Protein AF-A0A8D5FGN5-F1 (afdb_monomer)

Solvent-accessible surface area (backbone atoms only — not comparable to full-atom values): 18324 Å² total; per-residue (Å²): 132,84,77,80,50,96,86,59,92,66,63,43,70,69,84,86,68,56,71,67,57,53,52,52,52,54,57,47,54,56,50,76,75,44,92,69,76,90,65,83,80,61,77,89,80,83,67,81,72,80,86,85,85,83,83,82,60,66,47,76,61,85,66,29,27,26,34,52,84,82,65,49,76,78,44,62,31,75,84,50,50,84,50,63,8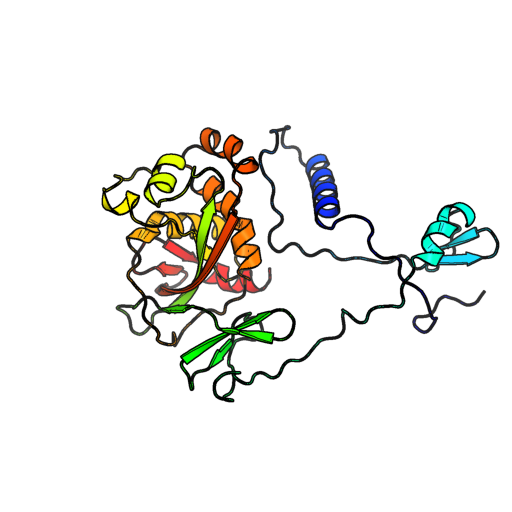3,56,37,38,70,79,74,71,78,83,58,87,81,86,73,79,60,50,32,94,86,78,67,44,66,44,44,67,58,97,70,32,59,45,31,37,23,79,93,76,75,44,41,31,30,76,56,95,91,37,78,42,83,53,54,64,31,28,34,79,64,99,51,96,79,40,39,25,46,39,24,36,40,36,32,60,42,40,78,83,61,81,53,58,21,38,35,42,50,40,61,72,20,58,52,100,64,89,79,52,77,70,32,58,75,34,71,38,49,48,35,31,63,16,40,44,45,56,69,72,59,45,42,53,50,22,25,52,48,33,73,45,47,87,58,56,69,84,50,45,87,59,85,70,90,48,58,54,63,35,54,36,59,67,71,42,49,59,62,42,48,64,58,31,53,48,68,49,23,70,54,52,82,74,40,46,80,46,55,72,71,64,48,76,74,47,76,50,70,30,45,34,31,44,36,17,45,78,48,102,59,34,30,36,38,78,70,48,105,47,74,44,53,51,64,48,51,66,58,12,72,77,107

Mean predicted aligned error: 8.39 Å

Structure (mmCIF, N/CA/C/O backbone):
data_AF-A0A8D5FGN5-F1
#
_entry.id   AF-A0A8D5FGN5-F1
#
loop_
_atom_site.group_PDB
_atom_site.id
_atom_site.type_symbol
_atom_site.label_atom_id
_atom_site.label_alt_id
_atom_site.label_comp_id
_atom_site.label_asym_id
_atom_site.label_entity_id
_atom_site.label_seq_id
_atom_site.pdbx_PDB_ins_code
_atom_site.Cartn_x
_atom_site.Cartn_y
_atom_site.Cartn_z
_atom_site.occupancy
_atom_site.B_iso_or_equiv
_atom_site.auth_seq_id
_atom_site.auth_comp_id
_atom_site.auth_asym_id
_atom_site.auth_atom_id
_atom_site.pdbx_PDB_model_num
ATOM 1 N N . MET A 1 1 ? 19.452 -10.571 -48.847 1.00 53.59 1 MET A N 1
ATOM 2 C CA . MET A 1 1 ? 19.560 -9.807 -47.581 1.00 53.59 1 MET A CA 1
ATOM 3 C C . MET A 1 1 ? 19.324 -10.794 -46.441 1.00 53.59 1 MET A C 1
ATOM 5 O O . MET A 1 1 ? 18.398 -11.583 -46.574 1.00 53.59 1 MET A O 1
ATOM 9 N N . LYS A 1 2 ? 20.175 -10.858 -45.406 1.00 53.03 2 LYS A N 1
ATOM 10 C CA . LYS A 1 2 ? 19.956 -11.797 -44.286 1.00 53.03 2 LYS A CA 1
ATOM 11 C C . LYS A 1 2 ? 18.844 -11.238 -43.379 1.00 53.03 2 LYS A C 1
ATOM 13 O O . LYS A 1 2 ? 18.947 -10.064 -43.029 1.00 53.03 2 LYS A O 1
ATOM 18 N N . PRO A 1 3 ? 17.809 -12.019 -43.023 1.00 58.06 3 PRO A N 1
ATOM 19 C CA . PRO A 1 3 ? 16.783 -11.569 -42.086 1.00 58.06 3 PRO A CA 1
ATOM 20 C C . PRO A 1 3 ? 17.405 -11.295 -40.713 1.00 58.06 3 PRO A C 1
ATOM 22 O O . PRO A 1 3 ? 18.357 -11.974 -40.316 1.00 58.06 3 PRO A O 1
ATOM 25 N N . VAL A 1 4 ? 16.874 -10.308 -39.988 1.00 62.12 4 VAL A N 1
ATOM 26 C CA . VAL A 1 4 ? 17.278 -10.065 -38.600 1.00 62.12 4 VAL A CA 1
ATOM 27 C C . VAL A 1 4 ? 16.772 -11.228 -37.752 1.00 62.12 4 VAL A C 1
ATOM 29 O O . VAL A 1 4 ? 15.571 -11.420 -37.594 1.00 62.12 4 VAL A O 1
ATOM 32 N N . VAL A 1 5 ? 17.698 -12.030 -37.231 1.00 65.44 5 VAL A N 1
ATOM 33 C CA . VAL A 1 5 ? 17.396 -13.185 -36.373 1.00 65.44 5 VAL A CA 1
ATOM 34 C C . VAL A 1 5 ? 17.754 -12.881 -34.921 1.00 65.44 5 VAL A C 1
ATOM 36 O O . VAL A 1 5 ? 18.634 -12.066 -34.655 1.00 65.44 5 VAL A O 1
ATOM 39 N N . ALA A 1 6 ? 17.115 -13.570 -33.972 1.00 61.38 6 ALA A N 1
ATOM 40 C CA . ALA A 1 6 ? 17.277 -13.336 -32.530 1.00 61.38 6 ALA A CA 1
ATOM 41 C C . ALA A 1 6 ? 18.737 -13.392 -32.022 1.00 61.38 6 ALA A C 1
ATOM 43 O O . ALA A 1 6 ? 19.051 -12.792 -30.999 1.00 61.38 6 ALA A O 1
ATOM 44 N N . GLY A 1 7 ? 19.631 -14.092 -32.732 1.00 65.81 7 GLY A N 1
ATOM 45 C CA . GLY A 1 7 ? 21.060 -14.178 -32.409 1.00 65.81 7 GLY A CA 1
ATOM 46 C C . GLY A 1 7 ? 21.929 -13.041 -32.963 1.00 65.81 7 GLY A C 1
ATOM 47 O O . GLY A 1 7 ? 23.129 -13.020 -32.696 1.00 65.81 7 GLY A O 1
ATOM 48 N N . MET A 1 8 ? 21.375 -12.111 -33.749 1.00 73.31 8 MET A N 1
ATOM 49 C CA . MET A 1 8 ? 22.142 -10.976 -34.267 1.00 73.31 8 MET A CA 1
ATOM 50 C C . MET A 1 8 ? 22.385 -9.943 -33.167 1.00 73.31 8 MET A C 1
ATOM 52 O O . MET A 1 8 ? 21.463 -9.500 -32.483 1.00 73.31 8 MET A O 1
ATOM 56 N N . ALA A 1 9 ? 23.645 -9.535 -33.018 1.00 70.31 9 ALA A N 1
ATOM 57 C CA . ALA A 1 9 ? 24.031 -8.503 -32.070 1.00 70.31 9 ALA A CA 1
ATOM 58 C C . ALA A 1 9 ? 23.420 -7.152 -32.479 1.00 70.31 9 ALA A C 1
ATOM 60 O O . ALA A 1 9 ? 23.794 -6.567 -33.494 1.00 70.31 9 ALA A O 1
ATOM 61 N N . GLY A 1 10 ? 22.478 -6.664 -31.673 1.00 78.12 10 GLY A N 1
ATOM 62 C CA . GLY A 1 10 ? 21.846 -5.355 -31.816 1.00 78.12 10 GLY A CA 1
ATOM 63 C C . GLY A 1 10 ? 22.082 -4.473 -30.592 1.00 78.12 10 GLY A C 1
ATOM 64 O O . GLY A 1 10 ? 22.476 -4.945 -29.522 1.00 78.12 10 GLY A O 1
ATOM 65 N N . LYS A 1 11 ? 21.823 -3.173 -30.747 1.00 82.19 11 LYS A N 1
ATOM 66 C CA . LYS A 1 11 ? 21.816 -2.202 -29.647 1.00 82.19 11 LYS A CA 1
ATOM 67 C C . LYS A 1 11 ? 20.395 -1.714 -29.403 1.00 82.19 11 LYS A C 1
ATOM 69 O O . LYS A 1 11 ? 19.631 -1.534 -30.346 1.00 82.19 11 LYS A O 1
ATOM 74 N N . PHE A 1 12 ? 20.068 -1.460 -28.142 1.00 82.44 12 PHE A N 1
ATOM 75 C CA . PHE A 1 12 ? 18.774 -0.934 -27.727 1.00 82.44 12 PHE A CA 1
ATOM 76 C C . PHE A 1 12 ? 18.901 0.556 -27.443 1.00 82.44 12 PHE A C 1
ATOM 78 O O . PHE A 1 12 ? 19.821 0.994 -26.750 1.00 82.44 12 PHE A O 1
ATOM 85 N N . ILE A 1 13 ? 17.970 1.343 -27.971 1.00 83.12 13 ILE A N 1
ATOM 86 C CA . ILE A 1 13 ? 17.897 2.772 -27.676 1.00 83.12 13 ILE A CA 1
ATOM 87 C C . ILE A 1 13 ? 17.115 2.937 -26.373 1.00 83.12 13 ILE A C 1
ATOM 89 O O . ILE A 1 13 ? 15.969 2.508 -26.265 1.00 83.12 13 ILE A O 1
ATOM 93 N N . GLY A 1 14 ? 17.747 3.533 -25.362 1.00 78.00 14 GLY A N 1
ATOM 94 C CA . GLY A 1 14 ? 17.101 3.787 -24.077 1.00 78.00 14 GLY A CA 1
ATOM 95 C C . GLY A 1 14 ? 15.926 4.764 -24.190 1.00 78.00 14 GLY A C 1
ATOM 96 O O . GLY A 1 14 ? 15.877 5.609 -25.080 1.00 78.00 14 GLY A O 1
ATOM 97 N N . GLN A 1 15 ? 14.984 4.676 -23.252 1.00 79.69 15 GLN A N 1
ATOM 98 C CA . GLN A 1 15 ? 13.890 5.642 -23.154 1.00 79.69 15 GLN A CA 1
ATOM 99 C C . GLN A 1 15 ? 14.440 7.016 -22.742 1.00 79.69 15 GLN A C 1
ATOM 101 O O . GLN A 1 15 ? 14.976 7.154 -21.644 1.00 79.69 15 GLN A O 1
ATOM 106 N N . GLU A 1 16 ? 14.270 8.026 -23.597 1.00 82.31 16 GLU A N 1
ATOM 107 C CA . GLU A 1 16 ? 14.673 9.415 -23.305 1.00 82.31 16 GLU A CA 1
ATOM 108 C C . GLU A 1 16 ? 13.572 10.204 -22.571 1.00 82.31 16 GLU A C 1
ATOM 110 O O . GLU A 1 16 ? 13.854 11.129 -21.813 1.00 82.31 16 GLU A O 1
ATOM 115 N N . ILE A 1 17 ? 12.313 9.806 -22.759 1.00 84.06 17 ILE A N 1
ATOM 116 C CA . ILE A 1 17 ? 11.131 10.423 -22.141 1.00 84.06 17 ILE A CA 1
ATOM 117 C C . ILE A 1 17 ? 10.969 9.889 -20.713 1.00 84.06 17 ILE A C 1
ATOM 119 O O . ILE A 1 17 ? 11.309 8.743 -20.432 1.00 84.06 17 ILE A O 1
ATOM 123 N N . ARG A 1 18 ? 10.441 10.664 -19.765 1.00 86.25 18 ARG A N 1
ATOM 124 C CA . ARG A 1 18 ? 10.170 10.130 -18.415 1.00 86.25 18 ARG A CA 1
ATOM 125 C C . ARG A 1 18 ? 8.921 9.244 -18.431 1.00 86.25 18 ARG A C 1
ATOM 127 O O . ARG A 1 18 ? 7.932 9.579 -19.064 1.00 86.25 18 ARG A O 1
ATOM 134 N N . THR A 1 19 ? 8.911 8.148 -17.665 1.00 83.50 19 THR A N 1
ATOM 135 C CA . THR A 1 19 ? 7.742 7.241 -17.575 1.00 83.50 19 THR A CA 1
ATOM 136 C C . THR A 1 19 ? 6.449 7.978 -17.228 1.00 83.50 19 THR A C 1
ATOM 138 O O . THR A 1 19 ? 5.406 7.702 -17.808 1.00 83.50 19 THR A O 1
ATOM 141 N N . ARG A 1 20 ? 6.527 8.960 -16.323 1.00 82.88 20 ARG A N 1
ATOM 142 C CA . ARG A 1 20 ? 5.385 9.798 -15.948 1.00 82.88 20 ARG A CA 1
ATOM 143 C C . ARG A 1 20 ? 4.783 10.543 -17.142 1.00 82.88 20 ARG A C 1
ATOM 145 O O . ARG A 1 20 ? 3.571 10.567 -17.282 1.00 82.88 20 ARG A O 1
ATOM 152 N N . GLU A 1 21 ? 5.620 11.107 -18.002 1.00 86.19 21 GLU A N 1
ATOM 153 C CA . GLU A 1 21 ? 5.186 11.851 -19.188 1.00 86.19 21 GLU A CA 1
ATOM 154 C C . GLU A 1 21 ? 4.504 10.926 -20.208 1.00 86.19 21 GLU A C 1
ATOM 156 O O . GLU A 1 21 ? 3.474 11.278 -20.775 1.00 86.19 21 GLU A O 1
ATOM 161 N N . ILE A 1 22 ? 5.007 9.694 -20.367 1.00 86.19 22 ILE A N 1
ATOM 162 C CA . ILE A 1 22 ? 4.371 8.671 -21.214 1.00 86.19 22 ILE A CA 1
ATOM 163 C C . ILE A 1 22 ? 2.967 8.335 -20.700 1.00 86.19 22 ILE A C 1
ATOM 165 O O . ILE A 1 22 ? 2.016 8.305 -21.479 1.00 86.19 22 ILE A O 1
ATOM 169 N N . LEU A 1 23 ? 2.827 8.110 -19.391 1.00 85.44 23 LEU A N 1
ATOM 170 C CA . LEU A 1 23 ? 1.530 7.831 -18.771 1.00 85.44 23 LEU A CA 1
ATOM 171 C C . LEU A 1 23 ? 0.579 9.030 -18.895 1.00 85.44 23 LEU A C 1
ATOM 173 O O . LEU A 1 23 ? -0.597 8.858 -19.207 1.00 85.44 23 LEU A O 1
ATOM 177 N N . GLU A 1 24 ? 1.082 10.255 -18.724 1.00 84.75 24 GLU A N 1
ATOM 178 C CA . GLU A 1 24 ? 0.309 11.482 -18.936 1.00 84.75 24 GLU A CA 1
ATOM 179 C C . GLU A 1 24 ? -0.179 11.608 -20.390 1.00 84.75 24 GLU A C 1
ATOM 181 O O . GLU A 1 24 ? -1.334 11.974 -20.604 1.00 84.75 24 GLU A O 1
ATOM 186 N N . HIS A 1 25 ? 0.644 11.255 -21.383 1.00 83.31 25 HIS A N 1
ATOM 187 C CA . HIS A 1 25 ? 0.247 11.228 -22.796 1.00 83.31 25 HIS A CA 1
ATOM 188 C C . HIS A 1 25 ? -0.798 10.148 -23.092 1.00 83.31 25 HIS A C 1
ATOM 190 O O . HIS A 1 25 ? -1.834 10.453 -23.684 1.00 83.31 25 HIS A O 1
ATOM 196 N N . ALA A 1 26 ? -0.582 8.914 -22.631 1.00 81.06 26 ALA A N 1
ATOM 197 C CA . ALA A 1 26 ? -1.545 7.824 -22.795 1.00 81.06 26 ALA A CA 1
ATOM 198 C C . ALA A 1 26 ? -2.909 8.185 -22.188 1.00 81.06 26 ALA A C 1
ATOM 200 O O . ALA A 1 26 ? -3.962 7.957 -22.782 1.00 81.06 26 ALA A O 1
ATOM 201 N N . ALA A 1 27 ? -2.890 8.839 -21.031 1.00 80.19 27 ALA A N 1
ATOM 202 C CA . ALA A 1 27 ? -4.098 9.232 -20.337 1.00 80.19 27 ALA A CA 1
ATOM 203 C C . ALA A 1 27 ? -4.755 10.512 -20.896 1.00 80.19 27 ALA A C 1
ATOM 205 O O . ALA A 1 27 ? -5.852 10.855 -20.462 1.00 80.19 27 ALA A O 1
ATOM 206 N N . LYS A 1 28 ? -4.108 11.249 -21.812 1.00 77.62 28 LYS A N 1
ATOM 207 C CA . LYS A 1 28 ? -4.764 12.272 -22.653 1.00 77.62 28 LYS A CA 1
ATOM 208 C C . LYS A 1 28 ? -5.496 11.616 -23.821 1.00 77.62 28 LYS A C 1
ATOM 210 O O . LYS A 1 28 ? -6.613 12.015 -24.128 1.00 77.62 28 LYS A O 1
ATOM 215 N N . LEU A 1 29 ? -4.901 10.581 -24.421 1.00 72.19 29 LEU A N 1
ATOM 216 C CA . LEU A 1 29 ? -5.533 9.814 -25.496 1.00 72.19 29 LEU A CA 1
ATOM 217 C C . LEU A 1 29 ? -6.827 9.145 -25.021 1.00 72.19 29 LEU A C 1
ATOM 219 O O . LEU A 1 29 ? -7.824 9.216 -25.723 1.00 72.19 29 LEU A O 1
ATOM 223 N N . SER A 1 30 ? -6.858 8.578 -23.811 1.00 65.38 30 SER A N 1
ATOM 224 C CA . SER A 1 30 ? -8.095 7.999 -23.264 1.00 65.38 30 SER A CA 1
ATOM 225 C C . SER A 1 30 ? -9.209 9.026 -23.034 1.00 65.38 30 SER A C 1
ATOM 227 O O . SER A 1 30 ? -10.375 8.692 -23.222 1.00 65.38 30 SER A O 1
ATOM 229 N N . ILE A 1 31 ? -8.864 10.273 -22.685 1.00 63.62 31 ILE A N 1
ATOM 230 C CA . ILE A 1 31 ? -9.841 11.364 -22.532 1.00 63.62 31 ILE A CA 1
ATOM 231 C C . ILE A 1 31 ? -10.451 11.739 -23.890 1.00 63.62 31 ILE A C 1
ATOM 233 O O . ILE A 1 31 ? -11.656 11.963 -23.967 1.00 63.62 31 ILE A O 1
ATOM 237 N N . LEU A 1 32 ? -9.653 11.752 -24.967 1.00 55.56 32 LEU A N 1
ATOM 238 C CA . LEU A 1 32 ? -10.137 12.047 -26.326 1.00 55.56 32 LEU A CA 1
ATOM 239 C C . LEU A 1 32 ? -11.212 11.058 -26.806 1.00 55.56 32 LEU A C 1
ATOM 241 O O . LEU A 1 32 ? -12.027 11.414 -27.652 1.00 55.56 32 LEU A O 1
ATOM 245 N N . PHE A 1 33 ? -11.235 9.839 -26.258 1.00 53.69 33 PHE A N 1
ATOM 246 C CA . PHE A 1 33 ? -12.237 8.814 -26.567 1.00 53.69 33 PHE A CA 1
ATOM 247 C C . PHE A 1 33 ? -13.380 8.732 -25.539 1.00 53.69 33 PHE A C 1
ATOM 249 O O . PHE A 1 33 ? -14.264 7.889 -25.683 1.00 53.69 33 PHE A O 1
ATOM 256 N N . SER A 1 34 ? -13.391 9.582 -24.506 1.00 57.75 34 SER A N 1
ATOM 257 C CA . SER A 1 34 ? -14.450 9.610 -23.490 1.00 57.75 34 SER A CA 1
ATOM 258 C C . SER A 1 34 ? -15.431 10.755 -23.746 1.00 57.75 34 SER A C 1
ATOM 260 O O . SER A 1 34 ? -15.028 11.902 -23.899 1.00 57.75 34 SER A O 1
ATOM 262 N N . SER A 1 35 ? -16.734 10.462 -23.754 1.00 53.22 35 SER A N 1
ATOM 263 C CA . SER A 1 35 ? -17.811 11.445 -23.965 1.00 53.22 35 SER A CA 1
ATOM 264 C C . SER A 1 35 ? -18.085 12.352 -22.753 1.00 53.22 35 SER A C 1
ATOM 266 O O . SER A 1 35 ? -19.107 13.039 -22.709 1.00 53.22 35 SER A O 1
ATOM 268 N N . GLU A 1 36 ? -17.228 12.332 -21.730 1.00 54.06 36 GLU A N 1
ATOM 269 C CA . GLU A 1 36 ? -17.406 13.135 -20.522 1.00 54.06 36 GLU A CA 1
ATOM 270 C C . GLU A 1 36 ? -16.814 14.535 -20.734 1.00 54.06 36 GLU A C 1
ATOM 272 O O . GLU A 1 36 ? -15.621 14.697 -20.979 1.00 54.06 36 GLU A O 1
ATOM 277 N N . LYS A 1 37 ? -17.686 15.554 -20.663 1.00 49.78 37 LYS A N 1
ATOM 278 C CA . LYS A 1 37 ? -17.354 16.987 -20.748 1.00 49.78 37 LYS A CA 1
ATOM 279 C C . LYS A 1 37 ? -16.104 17.330 -19.933 1.00 49.78 37 LYS A C 1
ATOM 281 O O . LYS A 1 37 ? -15.966 16.849 -18.810 1.00 49.78 37 LYS A O 1
ATOM 286 N N . GLU A 1 38 ? -15.284 18.237 -20.471 1.00 50.97 38 GLU A N 1
ATOM 287 C CA . GLU A 1 38 ? -14.089 18.851 -19.871 1.00 50.97 38 GLU A CA 1
ATOM 288 C C . GLU A 1 38 ? -14.330 19.387 -18.444 1.00 50.97 38 GLU A C 1
ATOM 290 O O . GLU A 1 38 ? -14.449 20.586 -18.200 1.00 50.97 38 GLU A O 1
ATOM 295 N N . GLN A 1 39 ? -14.387 18.514 -17.443 1.00 56.16 39 GLN A N 1
ATOM 296 C CA . GLN A 1 39 ? -14.091 18.922 -16.081 1.00 56.16 39 GLN A CA 1
ATOM 297 C C . GLN A 1 39 ? -12.577 19.029 -15.990 1.00 56.16 39 GLN A C 1
ATOM 299 O O . GLN A 1 39 ? -11.866 18.048 -16.205 1.00 56.16 39 GLN A O 1
ATOM 304 N N . ALA A 1 40 ? -12.081 20.230 -15.684 1.00 65.38 40 ALA A N 1
ATOM 305 C CA . ALA A 1 40 ? -10.660 20.471 -15.479 1.00 65.38 40 ALA A CA 1
ATOM 306 C C . ALA A 1 40 ? -10.125 19.477 -14.438 1.00 65.38 40 ALA A C 1
ATOM 308 O O . ALA A 1 40 ? -10.445 19.573 -13.250 1.00 65.38 40 ALA A O 1
ATOM 309 N N . MET A 1 41 ? -9.353 18.490 -14.895 1.00 71.31 41 MET A N 1
ATOM 310 C CA . MET A 1 41 ? -8.846 17.426 -14.042 1.00 71.31 41 MET A CA 1
ATOM 311 C C . MET A 1 41 ? -7.861 18.001 -13.024 1.00 71.31 41 MET A C 1
ATOM 313 O O . MET A 1 41 ? -6.774 18.448 -13.376 1.00 71.31 41 MET A O 1
ATOM 317 N N . GLN A 1 42 ? -8.256 17.979 -11.752 1.00 75.25 42 GLN A N 1
ATOM 318 C CA . GLN A 1 42 ? -7.535 18.658 -10.671 1.00 75.25 42 GLN A CA 1
ATOM 319 C C . GLN A 1 42 ? -6.330 17.858 -10.168 1.00 75.25 42 GLN A C 1
ATOM 321 O O . GLN A 1 42 ? -5.320 18.426 -9.769 1.00 75.25 42 GLN A O 1
ATOM 326 N N . TYR A 1 43 ? -6.422 16.529 -10.176 1.00 82.38 43 TYR A N 1
ATOM 327 C CA . TYR A 1 43 ? -5.347 15.653 -9.725 1.00 82.38 43 TYR A CA 1
ATOM 328 C C . TYR A 1 43 ? -5.438 14.295 -10.423 1.00 82.38 43 TYR A C 1
ATOM 330 O O . TYR A 1 43 ? -6.529 13.751 -10.593 1.00 82.38 43 TYR A O 1
ATOM 338 N N . ARG A 1 44 ? -4.283 13.746 -10.806 1.00 83.62 44 ARG A N 1
ATOM 339 C CA . ARG A 1 44 ? -4.136 12.399 -11.362 1.00 83.62 44 ARG A CA 1
ATOM 340 C C . ARG A 1 44 ? -2.891 11.757 -10.770 1.00 83.62 44 ARG A C 1
ATOM 342 O O . ARG A 1 44 ? -1.857 12.410 -10.646 1.00 83.62 44 ARG A O 1
ATOM 349 N N . GLU A 1 45 ? -3.009 10.477 -10.453 1.00 84.62 45 GLU A N 1
ATOM 350 C CA . GLU A 1 45 ? -1.904 9.640 -10.009 1.00 84.62 45 GLU A CA 1
ATOM 351 C C . GLU A 1 45 ? -2.010 8.271 -10.671 1.00 84.62 45 GLU A C 1
ATOM 353 O O . GLU A 1 45 ? -3.114 7.772 -10.890 1.00 84.62 45 GLU A O 1
ATOM 358 N N . PHE A 1 46 ? -0.860 7.686 -10.984 1.00 84.38 46 PHE A N 1
ATOM 359 C CA . PHE A 1 46 ? -0.749 6.374 -11.611 1.00 84.38 46 PHE A CA 1
ATOM 360 C C . PHE A 1 46 ? -0.228 5.390 -10.563 1.00 84.38 46 PHE A C 1
ATOM 362 O O . PHE A 1 46 ? 0.952 5.421 -10.213 1.00 84.38 46 PHE A O 1
ATOM 369 N N . ILE A 1 47 ? -1.126 4.572 -10.014 1.00 84.69 47 ILE A N 1
ATOM 370 C CA . ILE A 1 47 ? -0.854 3.701 -8.865 1.00 84.69 47 ILE A CA 1
ATOM 371 C C . ILE A 1 47 ? -0.731 2.265 -9.367 1.00 84.69 47 ILE A C 1
ATOM 373 O O . ILE A 1 47 ? -1.700 1.718 -9.880 1.00 84.69 47 ILE A O 1
ATOM 377 N N . GLY A 1 48 ? 0.450 1.664 -9.217 1.00 78.50 48 GLY A N 1
ATOM 378 C CA . GLY A 1 48 ? 0.699 0.287 -9.670 1.00 78.50 48 GLY A CA 1
ATOM 379 C C . GLY A 1 48 ? 0.721 0.103 -11.191 1.00 78.50 48 GLY A C 1
ATOM 380 O O . GLY A 1 48 ? 0.725 -1.025 -11.677 1.00 78.50 48 GLY A O 1
ATOM 381 N N . GLU A 1 49 ? 0.761 1.198 -11.954 1.00 81.00 49 GLU A N 1
ATOM 382 C CA . GLU A 1 49 ? 0.822 1.146 -13.414 1.00 81.00 49 GLU A CA 1
ATOM 383 C C . GLU A 1 49 ? 2.162 0.585 -13.897 1.00 81.00 49 GLU A C 1
ATOM 385 O O . GLU A 1 49 ? 3.240 0.986 -13.444 1.00 81.00 49 GLU A O 1
ATOM 390 N N . SER A 1 50 ? 2.090 -0.319 -14.873 1.00 77.06 50 SER A N 1
ATOM 391 C CA . SER A 1 50 ? 3.257 -0.940 -15.497 1.00 77.06 50 SER A CA 1
ATOM 392 C C . SER A 1 50 ? 3.454 -0.414 -16.913 1.00 77.06 50 SER A C 1
ATOM 394 O O . SER A 1 50 ? 2.538 -0.420 -17.731 1.00 77.06 50 SER A O 1
ATOM 396 N N . LEU A 1 51 ? 4.678 0.009 -17.230 1.00 79.19 51 LEU A N 1
ATOM 397 C CA . LEU A 1 51 ? 5.041 0.415 -18.583 1.00 79.19 51 LEU A CA 1
ATOM 398 C C . LEU A 1 51 ? 5.667 -0.765 -19.329 1.00 79.19 51 LEU A C 1
ATOM 400 O O . LEU A 1 51 ? 6.788 -1.171 -19.022 1.00 79.19 51 LEU A O 1
ATOM 404 N N . SER A 1 52 ? 4.975 -1.254 -20.355 1.00 78.44 52 SER A N 1
ATOM 405 C CA . SER A 1 52 ? 5.547 -2.206 -21.309 1.00 78.44 52 SER A CA 1
ATOM 406 C C . SER A 1 52 ? 6.195 -1.458 -22.469 1.00 78.44 52 SER A C 1
ATOM 408 O O . SER A 1 52 ? 5.572 -0.597 -23.087 1.00 78.44 52 SER A O 1
ATOM 410 N N . ARG A 1 53 ? 7.458 -1.778 -22.767 1.00 78.62 53 ARG A N 1
ATOM 411 C CA . ARG A 1 53 ? 8.194 -1.214 -23.905 1.00 78.62 53 ARG A CA 1
ATOM 412 C C . ARG A 1 53 ? 8.356 -2.278 -24.976 1.00 78.62 53 ARG A C 1
ATOM 414 O O . ARG A 1 53 ? 8.997 -3.296 -24.732 1.00 78.62 53 ARG A O 1
ATOM 421 N N . ILE A 1 54 ? 7.808 -2.010 -26.153 1.00 81.50 54 ILE A N 1
ATOM 422 C CA . ILE A 1 54 ? 7.961 -2.860 -27.331 1.00 81.50 54 ILE A CA 1
ATOM 423 C C . ILE A 1 54 ? 8.950 -2.161 -28.259 1.00 81.50 54 ILE A C 1
ATOM 425 O O . ILE A 1 54 ? 8.749 -1.004 -28.623 1.00 81.50 54 ILE A O 1
ATOM 429 N N . TYR A 1 55 ? 10.042 -2.843 -28.594 1.00 81.12 55 TYR A N 1
ATOM 430 C CA . TYR A 1 55 ? 11.055 -2.315 -29.503 1.00 81.12 55 TYR A CA 1
ATOM 431 C C . TYR A 1 55 ? 10.731 -2.735 -30.933 1.00 81.12 55 TYR A C 1
ATOM 433 O O . TYR A 1 55 ? 10.531 -3.921 -31.190 1.00 81.12 55 TYR A O 1
ATOM 441 N N . LEU A 1 56 ? 10.726 -1.770 -31.853 1.00 86.62 56 LEU A N 1
ATOM 442 C CA . LEU A 1 56 ? 10.719 -2.037 -33.287 1.00 86.62 56 LEU A CA 1
ATOM 443 C C . LEU A 1 56 ? 12.161 -2.324 -33.734 1.00 86.62 56 LEU A C 1
ATOM 445 O O . LEU A 1 56 ? 13.006 -1.429 -33.619 1.00 86.62 56 LEU A O 1
ATOM 449 N N . PRO A 1 57 ? 12.485 -3.542 -34.200 1.00 86.88 57 PRO A N 1
ATOM 450 C CA . PRO A 1 57 ? 13.813 -3.819 -34.722 1.00 86.88 57 PRO A CA 1
ATOM 451 C C . PRO A 1 57 ? 14.000 -3.113 -36.071 1.00 86.88 57 PRO A C 1
ATOM 453 O O . PRO A 1 57 ? 13.160 -3.204 -36.960 1.00 86.88 57 PRO A O 1
ATOM 456 N N . VAL A 1 58 ? 15.122 -2.412 -36.228 1.00 87.12 58 VAL A N 1
ATOM 457 C CA . VAL A 1 58 ? 15.468 -1.669 -37.449 1.00 87.12 58 VAL A CA 1
ATOM 458 C C . VAL A 1 58 ? 16.941 -1.862 -37.789 1.00 87.12 58 VAL A C 1
ATOM 460 O O . VAL A 1 58 ? 17.763 -2.111 -36.903 1.00 87.12 58 VAL A O 1
ATOM 463 N N . TYR A 1 59 ? 17.289 -1.724 -39.066 1.00 86.00 59 TYR A N 1
ATOM 464 C CA . TYR A 1 59 ? 18.674 -1.762 -39.535 1.00 86.00 59 TYR A CA 1
ATOM 465 C C . TYR A 1 59 ? 18.928 -0.722 -40.630 1.00 86.00 59 TYR A C 1
ATOM 467 O O . TYR A 1 59 ? 18.001 -0.203 -41.251 1.00 86.00 59 TYR A O 1
ATOM 475 N N . PHE A 1 60 ? 20.202 -0.407 -40.859 1.00 85.88 60 PHE A N 1
ATOM 476 C CA . PHE A 1 60 ? 20.619 0.491 -41.932 1.00 85.88 60 PHE A CA 1
ATOM 477 C C . PHE A 1 60 ? 20.981 -0.305 -43.185 1.00 85.88 60 PHE A C 1
ATOM 479 O O . PHE A 1 60 ? 21.756 -1.261 -43.120 1.00 85.88 60 PHE A O 1
ATOM 486 N N . ALA A 1 61 ? 20.438 0.110 -44.326 1.00 86.00 61 ALA A N 1
ATOM 487 C CA . ALA A 1 61 ? 20.775 -0.403 -45.648 1.00 86.00 61 ALA A CA 1
ATOM 488 C C . ALA A 1 61 ? 21.228 0.773 -46.525 1.00 86.00 61 ALA A C 1
ATOM 490 O O . ALA A 1 61 ? 20.408 1.461 -47.136 1.00 86.00 61 ALA A O 1
ATOM 491 N N . GLY A 1 62 ? 22.537 1.039 -46.534 1.00 85.56 62 GLY A N 1
ATOM 492 C CA . GLY A 1 62 ? 23.085 2.269 -47.113 1.00 85.56 62 GLY A CA 1
ATOM 493 C C . GLY A 1 62 ? 22.542 3.501 -46.383 1.00 85.56 62 GLY A C 1
ATOM 494 O O . GLY A 1 62 ? 22.569 3.560 -45.157 1.00 85.56 62 GLY A O 1
ATOM 495 N N . GLU A 1 63 ? 21.990 4.452 -47.133 1.00 87.19 63 GLU A N 1
ATOM 496 C CA . GLU A 1 63 ? 21.405 5.697 -46.607 1.00 87.19 63 GLU A CA 1
ATOM 497 C C . GLU A 1 63 ? 19.959 5.544 -46.110 1.00 87.19 63 GLU A C 1
ATOM 499 O O . GLU A 1 63 ? 19.298 6.532 -45.791 1.00 87.19 63 GLU A O 1
ATOM 504 N N . LYS A 1 64 ? 19.419 4.322 -46.051 1.00 89.94 64 LYS A N 1
ATOM 505 C CA . LYS A 1 64 ? 18.033 4.077 -45.634 1.00 89.94 64 LYS A CA 1
ATOM 506 C C . LYS A 1 64 ? 17.975 3.370 -44.289 1.00 89.94 64 LYS A C 1
ATOM 508 O O . LYS A 1 64 ? 18.687 2.394 -44.059 1.00 89.94 64 LYS A O 1
ATOM 513 N N . LEU A 1 65 ? 17.072 3.831 -43.428 1.00 89.81 65 LEU A N 1
ATOM 514 C CA . LEU A 1 65 ? 16.602 3.065 -42.280 1.00 89.81 65 LEU A CA 1
ATOM 515 C C . LEU A 1 65 ? 15.499 2.112 -42.753 1.00 89.81 65 LEU A C 1
ATOM 517 O O . LEU A 1 65 ? 14.600 2.518 -43.495 1.00 89.81 65 LEU A O 1
ATOM 521 N N . VAL A 1 66 ? 15.577 0.852 -42.341 1.00 89.94 66 VAL A N 1
ATOM 522 C CA . VAL A 1 66 ? 14.664 -0.211 -42.768 1.00 89.94 66 VAL A CA 1
ATOM 523 C C . VAL A 1 66 ? 14.084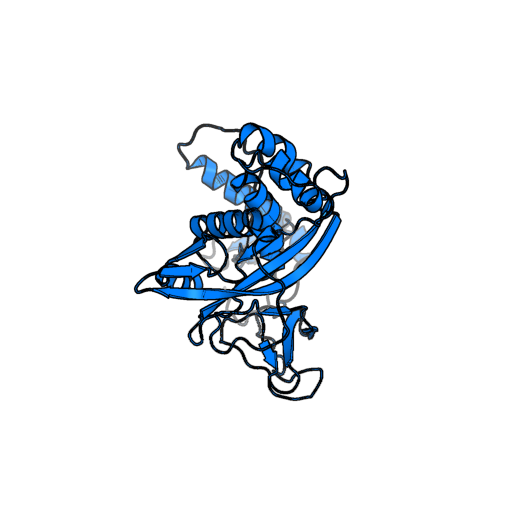 -0.916 -41.548 1.00 89.94 66 VAL A C 1
ATOM 525 O O . VAL A 1 66 ? 14.806 -1.208 -40.592 1.00 89.94 66 VAL A O 1
ATOM 528 N N . ASP A 1 67 ? 12.779 -1.174 -41.589 1.00 90.00 67 ASP A N 1
ATOM 529 C CA . ASP A 1 67 ? 12.077 -2.031 -40.639 1.00 90.00 67 ASP A CA 1
ATOM 530 C C . ASP A 1 67 ? 12.535 -3.484 -40.819 1.00 90.00 67 ASP A C 1
ATOM 532 O O . ASP A 1 67 ? 12.464 -4.051 -41.910 1.00 90.00 67 ASP A O 1
ATOM 536 N N . ALA A 1 68 ? 13.037 -4.095 -39.748 1.00 86.69 68 ALA A N 1
ATOM 537 C CA . ALA A 1 68 ? 13.537 -5.462 -39.787 1.00 86.69 68 ALA A CA 1
ATOM 538 C C . ALA A 1 68 ? 12.436 -6.530 -39.799 1.00 86.69 68 ALA A C 1
ATOM 540 O O . ALA A 1 68 ? 12.742 -7.698 -40.040 1.00 86.69 68 ALA A O 1
ATOM 541 N N . VAL A 1 69 ? 11.189 -6.153 -39.507 1.00 86.50 69 VAL A N 1
ATOM 542 C CA . VAL A 1 69 ? 10.044 -7.065 -39.451 1.00 86.50 69 VAL A CA 1
ATOM 543 C C . VAL A 1 69 ? 9.471 -7.298 -40.845 1.00 86.50 69 VAL A C 1
ATOM 545 O O . VAL A 1 69 ? 9.272 -8.447 -41.232 1.00 86.50 69 VAL A O 1
ATOM 548 N N . ASP A 1 70 ? 9.218 -6.229 -41.605 1.00 89.38 70 ASP A N 1
ATOM 549 C CA . ASP A 1 70 ? 8.546 -6.302 -42.911 1.00 89.38 70 ASP A CA 1
ATOM 550 C C . ASP A 1 70 ? 9.385 -5.767 -44.090 1.00 89.38 70 ASP A C 1
ATOM 552 O O . ASP A 1 70 ? 8.957 -5.842 -45.243 1.00 89.38 70 ASP A O 1
ATOM 556 N N . GLY A 1 71 ? 10.595 -5.260 -43.827 1.00 87.81 71 GLY A N 1
ATOM 557 C CA . GLY A 1 71 ? 11.527 -4.775 -44.846 1.00 87.81 71 GLY A CA 1
ATOM 558 C C . GLY A 1 71 ? 11.190 -3.396 -45.417 1.00 87.81 71 GLY A C 1
ATOM 559 O O . GLY A 1 71 ? 11.826 -2.969 -46.387 1.00 87.81 71 GLY A O 1
ATOM 560 N N . ARG A 1 72 ? 10.204 -2.678 -44.863 1.00 91.88 72 ARG A N 1
ATOM 561 C CA . ARG A 1 72 ? 9.826 -1.349 -45.361 1.00 91.88 72 ARG A CA 1
ATOM 562 C C . ARG A 1 72 ? 10.883 -0.300 -45.036 1.00 91.88 72 ARG A C 1
ATOM 564 O O . ARG A 1 72 ? 11.457 -0.266 -43.951 1.00 91.88 72 ARG A O 1
ATOM 571 N N . SER A 1 73 ? 11.120 0.614 -45.978 1.00 91.62 73 SER A N 1
ATOM 572 C CA . SER A 1 73 ? 11.982 1.770 -45.724 1.00 91.62 73 SER A CA 1
ATOM 573 C C . SER A 1 73 ? 11.252 2.798 -44.858 1.00 91.62 73 SER A C 1
ATOM 575 O O . SER A 1 73 ? 10.172 3.259 -45.217 1.00 91.62 73 SER A O 1
ATOM 577 N N . LEU A 1 74 ? 11.871 3.180 -43.741 1.00 89.69 74 LEU A N 1
ATOM 578 C CA . LEU A 1 74 ? 11.365 4.170 -42.783 1.00 89.69 74 LEU A CA 1
ATOM 579 C C . LEU A 1 74 ? 11.890 5.592 -43.062 1.00 89.69 74 LEU A C 1
ATOM 581 O O . LEU A 1 74 ? 11.532 6.537 -42.363 1.00 89.69 74 LEU A O 1
ATOM 585 N N . GLY A 1 75 ? 12.740 5.754 -44.082 1.00 89.62 75 GLY A N 1
ATOM 586 C CA . GLY A 1 75 ? 13.298 7.037 -44.511 1.00 89.62 75 GLY A CA 1
AT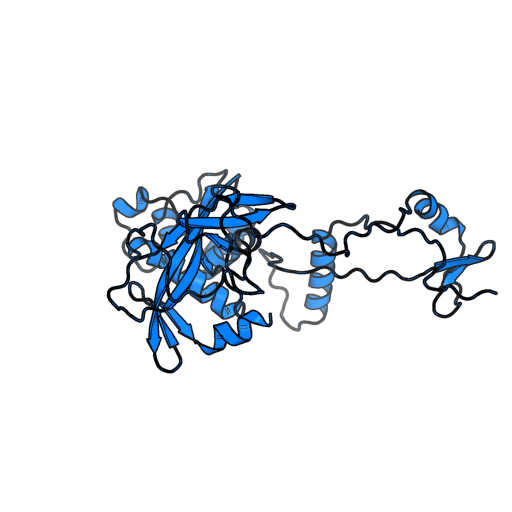OM 587 C C . GLY A 1 75 ? 14.827 7.079 -44.505 1.00 89.62 75 GLY A C 1
ATOM 588 O O . GLY A 1 75 ? 15.496 6.050 -44.405 1.00 89.62 75 GLY A O 1
ATOM 589 N N . ASN A 1 76 ? 15.378 8.289 -44.643 1.00 89.81 76 ASN A N 1
ATOM 590 C CA . ASN A 1 76 ? 16.823 8.519 -44.694 1.00 89.81 76 ASN A CA 1
ATOM 591 C C . ASN A 1 76 ? 17.469 8.306 -43.308 1.00 89.81 76 ASN A C 1
ATOM 593 O O . ASN A 1 76 ? 17.022 8.874 -42.307 1.00 89.81 76 ASN A O 1
ATOM 597 N N . ALA A 1 77 ? 18.529 7.499 -43.283 1.00 83.12 77 ALA A N 1
ATOM 598 C CA . ALA A 1 77 ? 19.339 7.137 -42.130 1.00 83.12 77 ALA A CA 1
ATOM 599 C C . ALA A 1 77 ? 19.937 8.340 -41.386 1.00 83.12 77 ALA A C 1
ATOM 601 O O . ALA A 1 77 ? 20.020 8.308 -40.157 1.00 83.12 77 ALA A O 1
ATOM 602 N N . GLU A 1 78 ? 20.302 9.413 -42.094 1.00 84.19 78 GLU A N 1
ATOM 603 C CA . GLU A 1 78 ? 20.961 10.599 -41.531 1.00 84.19 78 GLU A CA 1
ATOM 604 C C . GLU A 1 78 ? 20.168 11.237 -40.390 1.00 84.19 78 GLU A C 1
ATOM 606 O O . GLU A 1 78 ? 20.731 11.641 -39.370 1.00 84.19 78 GLU A O 1
ATOM 611 N N . LYS A 1 79 ? 18.834 11.220 -40.497 1.00 83.44 79 LYS A N 1
ATOM 612 C CA . LYS A 1 79 ? 17.920 11.744 -39.468 1.00 83.44 79 LYS A CA 1
ATOM 613 C C . LYS A 1 79 ? 18.043 11.009 -38.127 1.00 83.44 79 LYS A C 1
ATOM 615 O O . LYS A 1 79 ? 17.678 11.556 -37.083 1.00 83.44 79 LYS A O 1
ATOM 620 N N . TYR A 1 80 ? 18.563 9.783 -38.150 1.00 79.50 80 TYR A N 1
ATOM 621 C CA . TYR A 1 80 ? 18.600 8.850 -37.027 1.00 79.50 80 TYR A CA 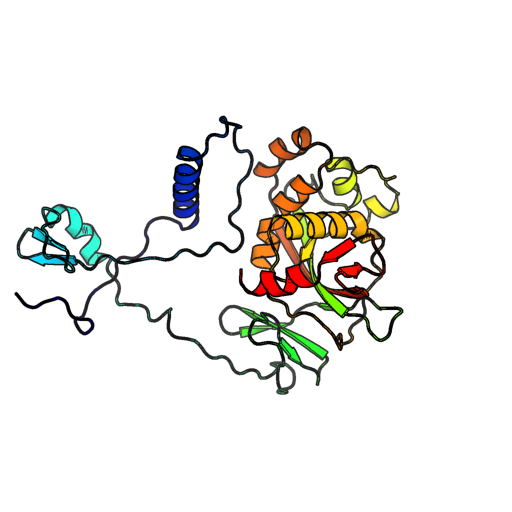1
ATOM 622 C C . TYR A 1 80 ? 20.019 8.581 -36.503 1.00 79.50 80 TYR A C 1
ATOM 624 O O . TYR A 1 80 ? 20.168 7.936 -35.462 1.00 79.50 80 TYR A O 1
ATOM 632 N N . ILE A 1 81 ? 21.060 9.125 -37.151 1.00 76.19 81 ILE A N 1
ATOM 633 C CA . ILE A 1 81 ? 22.474 8.920 -36.780 1.00 76.19 81 ILE A CA 1
ATOM 634 C C . ILE A 1 81 ? 22.738 9.268 -35.308 1.00 76.19 81 ILE A C 1
ATOM 636 O O . ILE A 1 81 ? 23.443 8.538 -34.609 1.00 76.19 81 ILE A O 1
ATOM 640 N N . LYS A 1 82 ? 22.096 10.324 -34.791 1.00 77.56 82 LYS A N 1
ATOM 641 C CA . LYS A 1 82 ? 22.231 10.767 -33.391 1.00 77.56 82 LYS A CA 1
ATOM 642 C C . LYS A 1 82 ? 21.857 9.704 -32.346 1.00 77.56 82 LYS A C 1
ATOM 644 O O . LYS A 1 82 ? 22.265 9.820 -31.191 1.00 77.56 82 LYS A O 1
ATOM 649 N N . TRP A 1 83 ? 21.067 8.694 -32.713 1.00 74.69 83 TRP A N 1
ATOM 650 C CA . TRP A 1 83 ? 20.646 7.624 -31.804 1.00 74.69 83 TRP A CA 1
ATOM 651 C C . TRP A 1 83 ? 21.547 6.386 -31.868 1.00 74.69 83 TRP A C 1
ATOM 653 O O . TRP A 1 83 ? 21.571 5.613 -30.911 1.00 74.69 83 TRP A O 1
ATOM 663 N N . ILE A 1 84 ? 22.364 6.238 -32.918 1.00 70.69 84 ILE A N 1
ATOM 664 C CA . ILE A 1 84 ? 23.312 5.120 -33.077 1.00 70.69 84 ILE A CA 1
ATOM 665 C C . ILE A 1 84 ? 24.320 5.097 -31.921 1.00 70.69 84 ILE A C 1
ATOM 667 O O . ILE A 1 84 ? 24.565 4.050 -31.318 1.00 70.69 84 ILE A O 1
ATOM 671 N N . GLY A 1 85 ? 24.867 6.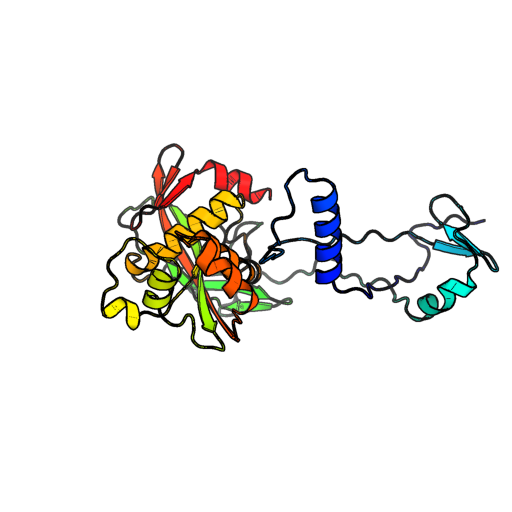267 -31.573 1.00 69.62 85 GLY A N 1
ATOM 672 C CA . GLY A 1 85 ? 25.831 6.423 -30.478 1.00 69.62 85 GLY A CA 1
ATOM 673 C C . GLY A 1 85 ? 25.227 6.263 -29.079 1.00 69.62 85 GLY A C 1
ATOM 674 O O . GLY A 1 85 ? 25.959 6.050 -28.119 1.00 69.62 85 GLY A O 1
ATOM 675 N N . LYS A 1 86 ? 23.895 6.332 -28.958 1.00 76.12 86 LYS A N 1
ATOM 676 C CA . LYS A 1 86 ? 23.167 6.190 -27.686 1.00 76.12 86 LYS A CA 1
ATOM 677 C C . LYS A 1 86 ? 22.695 4.763 -27.415 1.00 76.12 86 LYS A C 1
ATOM 679 O O . LYS A 1 86 ? 22.180 4.485 -26.333 1.00 76.12 86 LYS A O 1
ATOM 684 N N . GLY A 1 87 ? 22.839 3.869 -28.393 1.00 75.12 87 GLY A N 1
ATOM 685 C CA . GLY A 1 87 ? 22.458 2.474 -28.250 1.00 75.12 87 GLY A CA 1
ATOM 686 C C . GLY A 1 87 ? 23.327 1.769 -27.210 1.00 75.12 87 GLY A C 1
ATOM 687 O O . GLY A 1 87 ? 24.555 1.780 -27.308 1.00 75.12 87 GLY A O 1
ATOM 688 N N . SER A 1 88 ? 22.695 1.122 -26.239 1.00 74.69 88 SER A N 1
ATOM 689 C CA . SER A 1 88 ? 23.368 0.277 -25.257 1.00 74.69 88 SER A CA 1
ATOM 690 C C . SER A 1 88 ? 23.190 -1.199 -25.602 1.00 74.69 88 SER A C 1
ATOM 692 O O . SER A 1 88 ? 22.264 -1.594 -26.317 1.00 74.69 88 SER A O 1
ATOM 694 N N . LEU A 1 89 ? 24.109 -2.033 -25.115 1.00 74.25 89 LEU A N 1
ATOM 695 C CA . LEU A 1 89 ? 23.914 -3.478 -25.158 1.00 74.25 89 LEU A CA 1
ATOM 696 C C . LEU A 1 89 ? 22.669 -3.851 -24.337 1.00 74.25 89 LEU A C 1
ATOM 698 O O . LEU A 1 89 ? 22.377 -3.170 -23.347 1.00 74.25 89 LEU A O 1
ATOM 702 N N . PRO A 1 90 ? 21.948 -4.921 -24.716 1.00 68.62 90 PRO A N 1
ATOM 703 C CA . PRO A 1 90 ? 20.805 -5.396 -23.950 1.00 68.62 90 PRO A CA 1
ATOM 704 C C . PRO A 1 90 ? 21.201 -5.602 -22.490 1.00 68.62 90 PRO A C 1
ATOM 706 O O . PRO A 1 90 ? 21.996 -6.484 -22.161 1.00 68.62 90 PRO A O 1
ATOM 709 N N . GLN A 1 91 ? 20.631 -4.797 -21.595 1.00 64.31 91 GLN A N 1
ATOM 710 C CA . GLN A 1 91 ? 20.707 -5.101 -20.178 1.00 64.31 91 GLN A CA 1
ATOM 711 C C . GLN A 1 91 ? 19.737 -6.249 -19.904 1.00 64.31 91 GLN A C 1
ATOM 713 O O . GLN A 1 91 ? 18.538 -6.138 -20.165 1.00 64.31 91 GLN A O 1
ATOM 718 N N . ARG A 1 92 ? 20.247 -7.347 -19.344 1.00 65.94 92 ARG A N 1
ATOM 719 C CA . ARG A 1 92 ? 19.469 -8.513 -18.891 1.00 65.94 92 ARG A CA 1
ATOM 720 C C . ARG A 1 92 ? 18.678 -8.208 -17.609 1.00 65.94 92 ARG A C 1
ATOM 722 O O . ARG A 1 92 ? 18.650 -8.986 -16.668 1.00 65.94 92 ARG A O 1
ATOM 729 N N . LEU A 1 93 ? 18.044 -7.036 -17.543 1.00 63.97 93 LEU A N 1
ATOM 730 C CA . LEU A 1 93 ? 17.208 -6.619 -16.411 1.00 63.97 93 LEU A CA 1
ATOM 731 C C . LEU A 1 93 ? 15.947 -7.482 -16.261 1.00 63.97 93 LEU A C 1
ATOM 733 O O . LEU A 1 93 ? 15.329 -7.456 -15.205 1.00 63.97 93 LEU A O 1
ATOM 737 N N . TRP A 1 94 ? 15.569 -8.211 -17.312 1.00 66.38 94 TRP A N 1
ATOM 738 C CA . TRP A 1 94 ? 14.459 -9.159 -17.313 1.00 66.38 94 TRP A CA 1
ATOM 739 C C . TRP A 1 94 ? 14.836 -10.530 -16.731 1.00 66.38 94 TRP A C 1
ATOM 741 O O . TRP A 1 94 ? 13.938 -11.319 -16.447 1.00 66.38 94 TRP A O 1
ATOM 751 N N . GLU A 1 95 ? 16.130 -10.834 -16.555 1.00 74.00 95 GLU A N 1
ATOM 752 C CA . GLU A 1 95 ? 16.541 -12.098 -15.940 1.00 74.00 95 GLU A CA 1
ATOM 753 C C . GLU A 1 95 ? 16.153 -12.101 -14.452 1.00 74.00 95 GLU A C 1
ATOM 755 O O . GLU A 1 95 ? 16.445 -11.135 -13.731 1.00 74.00 95 GLU A O 1
ATOM 760 N N . PRO A 1 96 ? 15.499 -13.172 -13.966 1.00 76.88 96 PRO A N 1
ATOM 761 C CA . PRO A 1 96 ? 15.110 -13.262 -12.571 1.00 76.88 96 PRO A CA 1
ATOM 762 C C . PRO A 1 96 ? 16.356 -13.256 -11.684 1.00 76.88 96 PRO A C 1
ATOM 764 O O . PRO A 1 96 ? 17.294 -14.030 -11.876 1.00 76.88 96 PRO A O 1
ATOM 767 N N . ARG A 1 97 ? 16.353 -12.374 -10.682 1.00 82.06 97 ARG A N 1
ATOM 768 C CA . ARG A 1 97 ? 17.364 -12.360 -9.625 1.00 82.06 97 ARG A CA 1
ATOM 769 C C . ARG A 1 97 ? 16.819 -13.098 -8.421 1.00 82.06 97 ARG A C 1
ATOM 771 O O . ARG A 1 97 ? 15.811 -12.690 -7.850 1.00 82.06 97 ARG A O 1
ATOM 778 N N . PHE A 1 98 ? 17.507 -14.156 -8.029 1.00 86.19 98 PHE A N 1
ATOM 779 C CA . PHE A 1 98 ? 17.147 -14.935 -6.855 1.00 86.19 98 PHE A CA 1
ATOM 780 C C . PHE A 1 98 ? 17.843 -14.368 -5.620 1.00 86.19 98 PHE A C 1
ATOM 782 O O . PHE A 1 98 ? 19.025 -14.024 -5.658 1.00 86.19 98 PHE A O 1
ATOM 789 N N . ILE A 1 99 ? 17.100 -14.279 -4.521 1.00 89.62 99 ILE A N 1
ATOM 790 C CA . ILE A 1 99 ? 17.629 -13.971 -3.194 1.00 89.62 99 ILE A CA 1
ATOM 791 C C . ILE A 1 99 ? 17.292 -15.134 -2.267 1.00 89.62 99 ILE A C 1
ATOM 793 O O . ILE A 1 99 ? 16.231 -15.743 -2.389 1.00 89.62 99 ILE A O 1
ATOM 797 N N . SER A 1 100 ? 18.207 -15.456 -1.359 1.00 90.81 100 SER A N 1
ATOM 798 C CA . SER A 1 100 ? 18.011 -16.543 -0.402 1.00 90.81 100 SER A CA 1
ATOM 799 C C . SER A 1 100 ? 16.897 -16.190 0.580 1.00 90.81 100 SER A C 1
ATOM 801 O O . SER A 1 100 ? 16.993 -15.159 1.241 1.00 90.81 100 SER A O 1
ATOM 803 N N . THR A 1 101 ? 15.874 -17.036 0.722 1.00 93.19 101 THR A N 1
ATOM 804 C CA . THR A 1 101 ? 14.774 -16.886 1.696 1.00 93.19 101 THR A CA 1
ATOM 805 C C . THR A 1 101 ? 15.204 -17.270 3.118 1.00 93.19 101 THR A C 1
ATOM 807 O O . THR A 1 101 ? 14.469 -17.909 3.865 1.00 93.19 101 THR A O 1
ATOM 810 N N . LEU A 1 102 ? 16.414 -16.867 3.509 1.00 96.06 102 LEU A N 1
ATOM 811 C CA . LEU A 1 102 ? 16.932 -16.993 4.866 1.00 96.06 102 LEU A CA 1
ATOM 812 C C . LEU A 1 102 ? 16.780 -15.665 5.601 1.00 96.06 102 LEU A C 1
ATOM 814 O O . LEU A 1 102 ? 17.072 -14.591 5.070 1.00 96.06 102 LEU A O 1
ATOM 818 N N . CYS A 1 103 ? 16.343 -15.742 6.852 1.00 97.00 103 CYS A N 1
ATOM 819 C CA . CYS A 1 103 ? 16.166 -14.597 7.720 1.00 97.00 103 CYS A CA 1
ATOM 820 C C . CYS A 1 103 ? 17.528 -13.950 8.009 1.00 97.00 103 CYS A C 1
ATOM 822 O O . CYS A 1 103 ? 18.369 -14.585 8.653 1.00 97.00 103 CYS A O 1
ATOM 824 N N . PRO A 1 104 ? 17.737 -12.667 7.651 1.00 96.19 104 PRO A N 1
ATOM 825 C CA . PRO A 1 104 ? 19.006 -11.982 7.903 1.00 96.19 104 PRO A CA 1
ATOM 826 C C . PRO A 1 104 ? 19.376 -11.854 9.387 1.00 96.19 104 PRO A C 1
ATOM 828 O O . PRO A 1 104 ? 20.509 -11.512 9.703 1.00 96.19 104 PRO A O 1
ATOM 831 N N . ARG A 1 105 ? 18.420 -12.073 10.302 1.00 96.56 105 ARG A N 1
ATOM 832 C CA . ARG A 1 105 ? 18.631 -11.940 11.749 1.00 96.56 105 ARG A CA 1
ATOM 833 C C . ARG A 1 105 ? 19.047 -13.240 12.429 1.00 96.56 105 ARG A C 1
ATOM 835 O O . ARG A 1 105 ? 19.883 -13.189 13.320 1.00 96.56 105 ARG A O 1
ATOM 842 N N . CYS A 1 106 ? 18.436 -14.370 12.076 1.00 96.88 106 CYS A N 1
ATOM 843 C CA . CYS A 1 106 ? 18.639 -15.635 12.796 1.00 96.88 106 CYS A CA 1
ATOM 844 C C . CYS A 1 106 ? 18.997 -16.825 11.894 1.00 96.88 106 CYS A C 1
ATOM 846 O O . CYS A 1 106 ? 19.122 -17.932 12.401 1.00 96.88 106 CYS A O 1
ATOM 848 N N . GLY A 1 107 ? 19.074 -16.640 10.571 1.00 96.19 107 GLY A N 1
ATOM 849 C CA . GLY A 1 107 ? 19.364 -17.714 9.614 1.00 96.19 107 GLY A CA 1
ATOM 850 C C . GLY A 1 107 ? 18.235 -18.729 9.394 1.00 96.19 107 GLY A C 1
ATOM 851 O O . GLY A 1 107 ? 18.410 -19.656 8.615 1.00 96.19 107 GLY A O 1
ATOM 852 N N . GLY A 1 108 ? 17.080 -18.566 10.048 1.00 96.00 108 GLY A N 1
ATOM 853 C CA . GLY A 1 108 ? 15.909 -19.427 9.843 1.00 96.00 108 GLY A CA 1
ATOM 854 C C . GLY A 1 108 ? 15.234 -19.179 8.492 1.00 96.00 108 GLY A C 1
ATOM 855 O O . GLY A 1 108 ? 15.505 -18.171 7.842 1.00 96.00 108 GLY A O 1
ATOM 856 N N . LEU A 1 109 ? 14.327 -20.064 8.084 1.00 96.12 109 LEU A N 1
ATOM 857 C CA . LEU A 1 109 ? 13.570 -19.895 6.843 1.00 96.12 109 LEU A CA 1
ATOM 858 C C . LEU A 1 109 ? 12.585 -18.720 6.944 1.00 96.12 109 LEU A C 1
ATOM 860 O O . LEU A 1 109 ? 11.994 -18.463 7.997 1.00 96.12 109 LEU A O 1
ATOM 864 N N . LEU A 1 110 ? 12.453 -17.991 5.838 1.00 95.88 110 LEU A N 1
ATOM 865 C CA . LEU A 1 110 ? 11.410 -17.001 5.615 1.00 95.88 110 LEU A CA 1
ATOM 866 C C . LEU A 1 110 ? 10.238 -17.657 4.883 1.00 95.88 110 LEU A C 1
ATOM 868 O O . LEU A 1 110 ? 10.444 -18.272 3.839 1.00 95.88 110 LEU A O 1
ATOM 872 N N . ASP A 1 111 ? 9.032 -17.478 5.415 1.00 93.12 111 ASP A N 1
ATOM 873 C CA . ASP A 1 111 ? 7.786 -18.026 4.881 1.00 93.12 111 ASP A CA 1
ATOM 874 C C . ASP A 1 111 ? 6.868 -16.935 4.309 1.00 93.12 111 ASP A C 1
ATOM 876 O O . ASP A 1 111 ? 6.893 -15.776 4.739 1.00 93.12 111 ASP A O 1
ATOM 880 N N . GLY A 1 112 ? 6.058 -17.304 3.321 1.00 91.75 112 GLY A N 1
ATOM 881 C CA . GLY A 1 112 ? 5.071 -16.433 2.697 1.00 91.75 112 GLY A CA 1
ATOM 882 C C . GLY A 1 112 ? 4.482 -17.035 1.424 1.00 91.75 112 GLY A C 1
ATOM 883 O O . GLY A 1 112 ? 5.099 -17.855 0.747 1.00 91.75 112 GLY A O 1
ATOM 884 N N . GLU A 1 113 ? 3.273 -16.598 1.069 1.00 91.44 113 GLU A N 1
ATOM 885 C CA . GLU A 1 113 ? 2.634 -17.016 -0.180 1.00 91.44 113 GLU A CA 1
ATOM 886 C C . GLU A 1 113 ? 3.399 -16.516 -1.421 1.00 91.44 113 GLU A C 1
ATOM 888 O O . GLU A 1 113 ? 4.121 -15.521 -1.374 1.00 91.44 113 GLU A O 1
ATOM 893 N N . ARG A 1 114 ? 3.193 -17.179 -2.568 1.00 88.44 114 ARG A N 1
ATOM 894 C CA . ARG A 1 114 ? 3.901 -16.920 -3.840 1.00 88.44 114 ARG A CA 1
ATOM 895 C C . ARG A 1 114 ? 3.856 -15.459 -4.307 1.00 88.44 114 ARG A C 1
ATOM 897 O O . ARG A 1 114 ? 4.786 -14.999 -4.961 1.00 88.44 114 ARG A O 1
ATOM 904 N N . ASP A 1 115 ? 2.757 -14.767 -4.040 1.00 90.62 115 ASP A N 1
ATOM 905 C CA . ASP A 1 115 ? 2.507 -13.373 -4.413 1.00 90.62 115 ASP A CA 1
ATOM 906 C C . ASP A 1 115 ? 2.752 -12.389 -3.256 1.00 90.62 115 ASP A C 1
ATOM 908 O O . ASP A 1 115 ? 2.517 -11.187 -3.406 1.00 90.62 115 ASP A O 1
ATOM 912 N N . SER A 1 116 ? 3.234 -12.873 -2.107 1.00 94.12 116 SER A N 1
ATOM 913 C CA . SER A 1 116 ? 3.520 -12.032 -0.952 1.00 94.12 116 SER A CA 1
ATOM 914 C C . SER A 1 116 ? 4.801 -11.222 -1.153 1.00 94.12 116 SER A C 1
ATOM 916 O O . SER A 1 116 ? 5.875 -11.743 -1.440 1.00 94.12 116 SER A O 1
ATOM 918 N N . LEU A 1 117 ? 4.699 -9.919 -0.921 1.00 95.12 117 LEU A N 1
ATOM 919 C CA . LEU A 1 117 ? 5.801 -8.955 -0.897 1.00 95.12 117 LEU A CA 1
ATOM 920 C C . LEU A 1 117 ? 6.483 -8.881 0.476 1.00 95.12 117 LEU A C 1
ATOM 922 O O . LEU A 1 117 ? 7.462 -8.150 0.652 1.00 95.12 117 LEU A O 1
ATOM 926 N N . VAL A 1 118 ? 5.933 -9.589 1.464 1.00 95.94 118 VAL A N 1
ATOM 927 C CA . VAL A 1 118 ? 6.437 -9.643 2.834 1.00 95.94 118 VAL A CA 1
ATOM 928 C C . VAL A 1 118 ? 6.560 -11.094 3.261 1.00 95.94 118 VAL A C 1
ATOM 930 O O . VAL A 1 118 ? 5.601 -11.855 3.147 1.00 95.94 118 VAL A O 1
ATOM 933 N N . LEU A 1 119 ? 7.727 -11.448 3.787 1.00 95.69 119 LEU A N 1
ATOM 934 C CA . LEU A 1 119 ? 8.005 -12.776 4.314 1.00 95.69 119 LEU A CA 1
ATOM 935 C C . LEU A 1 119 ? 8.164 -12.729 5.834 1.00 95.69 119 LEU A C 1
ATOM 937 O O . LEU A 1 119 ? 8.737 -11.778 6.379 1.00 95.69 119 LEU A O 1
ATOM 941 N N . GLY A 1 120 ? 7.657 -13.746 6.520 1.00 95.31 120 GLY A N 1
ATOM 942 C CA . GLY A 1 120 ? 7.748 -13.902 7.965 1.00 95.31 120 GLY A CA 1
ATOM 943 C C . GLY A 1 120 ? 8.840 -14.876 8.381 1.00 95.31 120 GLY A C 1
ATOM 944 O O . GLY A 1 120 ? 9.069 -15.880 7.726 1.00 95.31 120 GLY A O 1
ATOM 945 N N . CYS A 1 121 ? 9.519 -14.592 9.488 1.00 95.50 121 CYS A N 1
ATOM 946 C CA . CYS A 1 121 ? 10.367 -15.558 10.179 1.00 95.50 121 CYS A CA 1
ATOM 947 C C . CYS A 1 121 ? 9.727 -15.920 11.517 1.00 95.50 121 CYS A C 1
ATOM 949 O O . CYS A 1 121 ? 9.770 -15.101 12.441 1.00 95.50 121 CYS A O 1
ATOM 951 N N . GLU A 1 122 ? 9.189 -17.132 11.633 1.00 91.88 122 GLU A N 1
ATOM 952 C CA . GLU A 1 122 ? 8.576 -17.629 12.873 1.00 91.88 122 GLU A CA 1
ATOM 953 C C . GLU A 1 122 ? 9.587 -17.719 14.022 1.00 91.88 122 GLU A C 1
ATOM 955 O O . GLU A 1 122 ? 9.289 -17.305 15.135 1.00 91.88 122 GLU A O 1
ATOM 960 N N . ASN A 1 123 ? 10.830 -18.125 13.736 1.00 93.31 123 ASN A N 1
ATOM 961 C CA . ASN A 1 123 ? 11.865 -18.336 14.756 1.00 93.31 123 ASN A CA 1
ATOM 962 C C . ASN A 1 123 ? 12.239 -17.073 15.557 1.00 93.31 123 ASN A C 1
ATOM 964 O O . ASN A 1 123 ? 12.609 -17.157 16.722 1.00 93.31 123 ASN A O 1
ATOM 968 N N . CYS A 1 124 ? 12.204 -15.889 14.936 1.00 94.31 124 CYS A N 1
ATOM 969 C CA . CYS A 1 124 ? 12.599 -14.637 15.603 1.00 94.31 124 CYS A CA 1
ATOM 970 C C . CYS A 1 124 ? 11.548 -13.525 15.512 1.00 94.31 124 CYS A C 1
ATOM 972 O O . CYS A 1 124 ? 11.867 -12.352 15.749 1.00 94.31 124 CYS A O 1
ATOM 974 N N . GLU A 1 125 ? 10.320 -13.892 15.142 1.00 94.00 125 GLU A N 1
ATOM 975 C CA . GLU A 1 125 ? 9.145 -13.019 15.099 1.00 94.00 125 GLU A CA 1
ATOM 976 C C . GLU A 1 125 ? 9.341 -11.723 14.306 1.00 94.00 125 GLU A C 1
ATOM 978 O O . GLU A 1 125 ? 9.068 -10.604 14.762 1.00 94.00 125 GLU A O 1
ATOM 983 N N . THR A 1 126 ? 9.852 -11.861 13.082 1.00 95.50 126 THR A N 1
ATOM 984 C CA . THR A 1 126 ? 10.176 -10.723 12.211 1.00 95.50 126 THR A CA 1
ATOM 985 C C . THR A 1 126 ? 9.486 -10.815 10.857 1.00 95.50 126 THR A C 1
ATOM 987 O O . THR A 1 126 ? 9.274 -11.903 10.337 1.00 95.50 126 THR A O 1
ATOM 990 N N . LEU A 1 127 ? 9.149 -9.654 10.287 1.00 96.31 127 LEU A N 1
ATOM 991 C CA . LEU A 1 127 ? 8.648 -9.531 8.919 1.00 96.31 127 LEU A CA 1
ATOM 992 C C . LEU A 1 127 ? 9.668 -8.778 8.071 1.00 96.31 127 LEU A C 1
ATOM 994 O O . LEU A 1 127 ? 10.203 -7.756 8.510 1.00 96.31 127 LEU A O 1
ATOM 998 N N . TRP A 1 128 ? 9.896 -9.257 6.856 1.00 96.94 128 TRP A N 1
ATOM 999 C CA . TRP A 1 128 ? 10.896 -8.739 5.932 1.00 96.94 128 TRP A CA 1
ATOM 1000 C C . TRP A 1 128 ? 10.254 -8.408 4.595 1.00 96.94 128 TRP A C 1
ATOM 1002 O O . TRP A 1 128 ? 9.493 -9.205 4.060 1.00 96.94 128 TRP A O 1
ATOM 1012 N N . GLN A 1 129 ? 10.585 -7.246 4.042 1.00 95.56 129 GLN A N 1
ATOM 1013 C CA . GLN A 1 129 ? 10.268 -6.909 2.653 1.00 95.56 129 GLN A CA 1
ATOM 1014 C C . GLN A 1 129 ? 11.543 -6.903 1.819 1.00 95.56 129 GLN A C 1
ATOM 1016 O O . GLN A 1 129 ? 12.610 -6.523 2.309 1.00 95.56 129 GLN A O 1
ATOM 1021 N N . GLU A 1 130 ? 11.431 -7.272 0.552 1.00 92.44 130 GLU A N 1
ATOM 1022 C CA . GLU A 1 130 ? 12.517 -7.109 -0.406 1.00 92.44 130 GLU A CA 1
ATOM 1023 C C . GLU A 1 130 ? 12.630 -5.634 -0.831 1.00 92.44 130 GLU A C 1
ATOM 1025 O O . GLU A 1 130 ? 11.638 -4.939 -1.064 1.00 92.44 130 GLU A O 1
ATOM 1030 N N . HIS A 1 131 ? 13.861 -5.126 -0.894 1.00 90.12 131 HIS A N 1
ATOM 1031 C CA . HIS A 1 131 ? 14.168 -3.856 -1.531 1.00 90.12 131 HIS A CA 1
ATOM 1032 C C . HIS A 1 131 ? 15.565 -3.864 -2.164 1.00 90.12 131 HIS A C 1
ATOM 1034 O O . HIS A 1 131 ? 16.578 -3.815 -1.462 1.00 90.12 131 HIS A O 1
ATOM 1040 N N . LYS A 1 132 ? 15.617 -3.823 -3.501 1.00 87.31 132 LYS A N 1
ATOM 1041 C CA . LYS A 1 132 ? 16.858 -3.753 -4.300 1.00 87.31 132 LYS A CA 1
ATOM 1042 C C . LYS A 1 132 ? 17.833 -4.912 -4.022 1.00 87.31 132 LYS A C 1
ATOM 1044 O O . LYS A 1 132 ? 19.033 -4.702 -3.851 1.00 87.31 132 LYS A O 1
ATOM 1049 N N . GLY A 1 133 ? 17.316 -6.132 -3.992 1.00 88.50 133 GLY A N 1
ATOM 1050 C CA . GLY A 1 133 ? 18.033 -7.381 -3.752 1.00 88.50 133 GLY A CA 1
ATOM 1051 C C . GLY A 1 133 ? 18.363 -7.647 -2.285 1.00 88.50 133 GLY A C 1
ATOM 1052 O O . GLY A 1 133 ? 19.212 -8.489 -2.008 1.00 88.50 133 GLY A O 1
ATOM 1053 N N . ARG A 1 134 ? 17.764 -6.915 -1.337 1.00 92.00 134 ARG A N 1
ATOM 1054 C CA . ARG A 1 134 ? 18.046 -7.064 0.100 1.00 92.00 134 ARG A CA 1
ATOM 1055 C C . ARG A 1 134 ? 16.771 -7.066 0.923 1.00 92.00 134 ARG A C 1
ATOM 1057 O O . ARG A 1 134 ? 15.864 -6.281 0.662 1.00 92.00 134 ARG A O 1
ATOM 1064 N N . PHE A 1 135 ? 16.744 -7.886 1.966 1.00 95.81 135 PHE A N 1
ATOM 1065 C CA . PHE A 1 135 ? 15.655 -7.873 2.931 1.00 95.81 135 PHE A CA 1
ATOM 1066 C C . PHE A 1 135 ? 15.797 -6.719 3.923 1.00 95.81 135 PHE A C 1
ATOM 1068 O O . PHE A 1 135 ? 16.852 -6.501 4.518 1.00 95.81 135 PHE A O 1
ATOM 1075 N N . GLN A 1 136 ? 14.704 -5.985 4.112 1.00 95.44 136 GLN A N 1
ATOM 1076 C CA . GLN A 1 136 ? 14.577 -4.905 5.081 1.00 95.44 136 GLN A CA 1
ATOM 1077 C C . GLN A 1 136 ? 13.554 -5.279 6.147 1.00 95.44 136 GLN A C 1
ATOM 1079 O O . GLN A 1 136 ? 12.439 -5.698 5.830 1.00 95.44 136 GLN A O 1
ATOM 1084 N N . LEU A 1 137 ? 13.932 -5.096 7.413 1.00 96.81 137 LEU A N 1
ATOM 1085 C CA . LEU A 1 137 ? 13.065 -5.384 8.548 1.00 96.81 137 LEU A CA 1
ATOM 1086 C C . LEU A 1 137 ? 11.880 -4.411 8.580 1.00 96.81 137 LEU A C 1
ATOM 1088 O O . LEU A 1 137 ? 12.057 -3.191 8.584 1.00 96.81 137 LEU A O 1
ATOM 1092 N N . LEU A 1 138 ? 10.669 -4.954 8.668 1.00 96.19 138 LEU A N 1
ATOM 1093 C CA . LEU A 1 138 ? 9.440 -4.180 8.758 1.00 96.19 138 LEU A CA 1
ATOM 1094 C C . LEU A 1 138 ? 9.011 -3.933 10.203 1.00 96.19 138 LEU A C 1
ATOM 1096 O O . LEU A 1 138 ? 9.019 -4.820 11.057 1.00 96.19 138 LEU A O 1
ATOM 1100 N N . LYS A 1 139 ? 8.524 -2.717 10.465 1.00 96.88 139 LYS A N 1
ATOM 1101 C CA . LYS A 1 139 ? 7.728 -2.433 11.662 1.00 96.88 139 LYS A CA 1
ATOM 1102 C C . LYS A 1 139 ? 6.330 -2.991 11.440 1.00 96.88 139 LYS A C 1
ATOM 1104 O O . LYS A 1 139 ? 5.637 -2.548 10.528 1.00 96.88 139 LYS A O 1
ATOM 1109 N N . TRP A 1 140 ? 5.890 -3.904 12.297 1.00 97.19 140 TRP A N 1
ATOM 1110 C CA . TRP A 1 140 ? 4.577 -4.527 12.171 1.00 97.19 140 TRP A CA 1
ATOM 1111 C C . TRP A 1 140 ? 3.918 -4.764 13.531 1.00 97.19 140 TRP A C 1
ATOM 1113 O O . TRP A 1 140 ? 4.601 -4.776 14.557 1.00 97.19 140 TRP A O 1
ATOM 1123 N N . LYS A 1 141 ? 2.585 -4.862 13.542 1.00 96.81 141 LYS A N 1
ATOM 1124 C CA . LYS A 1 141 ? 1.779 -5.282 14.700 1.00 96.81 141 LYS A CA 1
ATOM 1125 C C . LYS A 1 141 ? 0.498 -5.966 14.222 1.00 96.81 141 LYS A C 1
ATOM 1127 O O . LYS A 1 141 ? -0.016 -5.612 13.161 1.00 96.81 141 LYS A O 1
ATOM 1132 N N . VAL A 1 142 ? -0.049 -6.843 15.049 1.00 96.25 142 VAL A N 1
ATOM 1133 C CA . VAL A 1 142 ? -1.374 -7.449 14.876 1.00 96.25 142 VAL A CA 1
ATOM 1134 C C . VAL A 1 142 ? -2.324 -6.847 15.894 1.00 96.25 142 VAL A C 1
ATOM 1136 O O . VAL A 1 142 ? -1.964 -6.683 17.062 1.00 96.25 142 VAL A O 1
ATOM 1139 N N . ILE A 1 143 ? -3.506 -6.446 15.442 1.00 95.69 143 ILE A N 1
ATOM 1140 C CA . ILE A 1 143 ? -4.567 -5.964 16.323 1.00 95.69 143 ILE A CA 1
ATOM 1141 C C . ILE A 1 143 ? -5.276 -7.181 16.910 1.00 95.69 143 ILE A C 1
ATOM 1143 O O . ILE A 1 143 ? -5.655 -8.074 16.163 1.00 95.69 143 ILE A O 1
ATOM 1147 N N . SER A 1 144 ? -5.413 -7.231 18.235 1.00 91.25 144 SER A N 1
ATOM 1148 C CA . SER A 1 144 ? -6.016 -8.375 18.923 1.00 91.25 144 SER A CA 1
ATOM 1149 C C . SER A 1 144 ? -7.426 -8.653 18.410 1.00 91.25 144 SER A C 1
ATOM 1151 O O . SER A 1 144 ? -8.161 -7.717 18.104 1.00 91.25 144 SER A O 1
ATOM 1153 N N . SER A 1 145 ? -7.792 -9.929 18.368 1.00 89.06 145 SER A N 1
ATOM 1154 C CA . SER A 1 145 ? -9.162 -10.369 18.139 1.00 89.06 145 SER A CA 1
ATOM 1155 C C . SER A 1 145 ? -9.745 -10.960 19.417 1.00 89.06 145 SER A C 1
ATOM 1157 O O . SER A 1 145 ? -9.016 -11.551 20.212 1.00 89.06 145 SER A O 1
ATOM 1159 N N . ASP A 1 146 ? -11.053 -10.807 19.593 1.00 83.38 146 ASP A N 1
ATOM 1160 C CA . ASP A 1 146 ? -11.869 -11.517 20.577 1.00 83.38 146 ASP A CA 1
ATOM 1161 C C . ASP A 1 146 ? -12.296 -12.920 20.102 1.00 83.38 146 ASP A C 1
ATOM 1163 O O . ASP A 1 146 ? -12.830 -13.700 20.889 1.00 83.38 146 ASP A O 1
ATOM 1167 N N . LYS A 1 147 ? -12.041 -13.266 18.833 1.00 81.75 147 LYS A N 1
ATOM 1168 C CA . LYS A 1 147 ? -12.424 -14.541 18.217 1.00 81.75 147 LYS A CA 1
ATOM 1169 C C . LYS A 1 147 ? -11.215 -15.367 17.801 1.00 81.75 147 LYS A C 1
ATOM 1171 O O . LYS A 1 147 ? -10.273 -14.853 17.199 1.00 81.75 147 LYS A O 1
ATOM 1176 N N . ALA A 1 148 ? -11.273 -16.667 18.079 1.00 75.69 148 ALA A N 1
ATOM 1177 C CA . ALA A 1 148 ? -10.199 -17.608 17.761 1.00 75.69 148 ALA A CA 1
ATOM 1178 C C . ALA A 1 148 ? -10.022 -17.843 16.246 1.00 75.69 148 ALA A C 1
ATOM 1180 O O . ALA A 1 148 ? -8.915 -18.117 15.793 1.00 75.69 148 ALA A O 1
ATOM 1181 N N . ASP A 1 149 ? -11.089 -17.695 15.461 1.00 82.62 149 ASP A N 1
ATOM 1182 C CA . ASP A 1 149 ? -11.151 -17.926 14.011 1.00 82.62 149 ASP A CA 1
ATOM 1183 C C . ASP A 1 149 ? -11.008 -16.635 13.184 1.00 82.62 149 ASP A C 1
ATOM 1185 O O . ASP A 1 149 ? -11.416 -16.563 12.022 1.00 82.62 149 ASP A O 1
ATOM 1189 N N . ALA A 1 150 ? -10.448 -15.581 13.779 1.00 91.50 150 ALA A N 1
ATOM 1190 C CA . ALA A 1 150 ? -10.305 -14.302 13.105 1.00 91.50 150 ALA A CA 1
ATOM 1191 C C . ALA A 1 150 ? -9.391 -14.394 11.880 1.00 91.50 150 ALA A C 1
ATOM 1193 O O . ALA A 1 150 ? -8.261 -14.882 11.943 1.00 91.50 150 ALA A O 1
ATOM 1194 N N . PHE A 1 151 ? -9.870 -13.831 10.774 1.00 95.12 151 PHE A N 1
ATOM 1195 C CA . PHE A 1 151 ? -9.110 -13.693 9.546 1.00 95.12 151 PHE A CA 1
ATOM 1196 C C . PHE A 1 151 ? -8.451 -12.318 9.485 1.00 95.12 151 PHE A C 1
ATOM 1198 O O . PHE A 1 151 ? -9.115 -11.288 9.605 1.00 95.12 151 PHE A O 1
ATOM 1205 N N . PHE A 1 152 ? -7.140 -12.276 9.292 1.00 96.56 152 PHE A N 1
ATOM 1206 C CA . PHE A 1 152 ? -6.373 -11.042 9.367 1.00 96.56 152 PHE A CA 1
ATOM 1207 C C . PHE A 1 152 ? -6.095 -10.457 7.986 1.00 96.56 152 PHE A C 1
ATOM 1209 O O . PHE A 1 152 ? -5.440 -11.079 7.154 1.00 96.56 152 PHE A O 1
ATOM 1216 N N . LEU A 1 153 ? -6.520 -9.213 7.757 1.00 97.62 153 LEU A N 1
ATOM 1217 C CA . LEU A 1 153 ? -6.176 -8.474 6.542 1.00 97.62 153 LEU A CA 1
ATOM 1218 C C . LEU A 1 153 ? -5.050 -7.467 6.811 1.00 97.62 153 LEU A C 1
ATOM 1220 O O . LEU A 1 153 ? -5.116 -6.740 7.811 1.00 97.62 153 LEU A O 1
ATOM 1224 N N . PRO A 1 154 ? -4.031 -7.385 5.935 1.00 97.69 154 PRO A N 1
ATOM 1225 C CA . PRO A 1 154 ? -2.909 -6.481 6.124 1.00 97.69 154 PRO A CA 1
ATOM 1226 C C . PRO A 1 154 ? -3.211 -5.068 5.603 1.00 97.69 154 PRO A C 1
ATOM 1228 O O . PRO A 1 154 ? -3.789 -4.873 4.534 1.00 97.69 154 PRO A O 1
ATOM 1231 N N . PHE A 1 155 ? -2.757 -4.065 6.347 1.00 98.44 155 PHE A N 1
ATOM 1232 C CA . PHE A 1 155 ? -2.868 -2.645 6.028 1.00 98.44 155 PHE A CA 1
ATOM 1233 C C . PHE A 1 155 ? -1.530 -1.940 6.239 1.00 98.44 155 PHE A C 1
ATOM 1235 O O . PHE A 1 155 ? -0.874 -2.105 7.271 1.00 98.44 155 PHE A O 1
ATOM 1242 N N . TRP A 1 156 ? -1.155 -1.085 5.295 1.00 98.19 156 TRP A N 1
ATOM 1243 C CA . TRP A 1 156 ? -0.111 -0.094 5.490 1.00 98.19 156 TRP A CA 1
ATOM 1244 C C . TRP A 1 156 ? -0.665 1.057 6.322 1.00 98.19 156 TRP A C 1
ATOM 1246 O O . TRP A 1 156 ? -1.551 1.786 5.879 1.00 98.19 156 TRP A O 1
ATOM 1256 N N . LYS A 1 157 ? -0.118 1.242 7.524 1.00 97.62 157 LYS A N 1
ATOM 1257 C CA . LYS A 1 157 ? -0.304 2.460 8.314 1.00 97.62 157 LYS A CA 1
ATOM 1258 C C . LYS A 1 157 ? 0.792 3.447 7.932 1.00 97.62 157 LYS A C 1
ATOM 1260 O O . LYS A 1 157 ? 1.946 3.247 8.313 1.00 97.62 157 LYS A O 1
ATOM 1265 N N . ILE A 1 158 ? 0.429 4.496 7.201 1.00 96.25 158 ILE A N 1
ATOM 1266 C CA . ILE A 1 158 ? 1.351 5.499 6.668 1.00 96.25 158 ILE A CA 1
ATOM 1267 C C . ILE A 1 158 ? 1.167 6.812 7.426 1.00 96.25 158 ILE A C 1
ATOM 1269 O O . ILE A 1 158 ? 0.112 7.438 7.372 1.00 96.25 158 ILE A O 1
ATOM 1273 N N . THR A 1 159 ? 2.210 7.228 8.132 1.00 93.62 159 THR A N 1
ATOM 1274 C CA . THR A 1 159 ? 2.313 8.538 8.790 1.00 93.62 159 THR A CA 1
ATOM 1275 C C . THR A 1 159 ? 3.173 9.452 7.939 1.00 93.62 159 THR A C 1
ATOM 1277 O O . THR A 1 159 ? 4.137 8.981 7.337 1.00 93.62 159 THR A O 1
ATOM 1280 N N . PHE A 1 160 ? 2.890 10.747 7.914 1.00 88.38 160 PHE A N 1
ATOM 1281 C CA . PHE A 1 160 ? 3.617 11.673 7.054 1.00 88.38 160 PHE A CA 1
ATOM 1282 C C . PHE A 1 160 ? 3.675 13.077 7.648 1.00 88.38 160 PHE A C 1
ATOM 1284 O O . PHE A 1 160 ? 2.968 13.390 8.603 1.00 88.38 160 PHE A O 1
ATOM 1291 N N . GLN A 1 161 ? 4.527 13.918 7.068 1.00 83.50 161 GLN A N 1
ATOM 1292 C CA . GLN A 1 161 ? 4.596 15.344 7.378 1.00 83.50 161 GLN A CA 1
ATOM 1293 C C . GLN A 1 161 ? 4.408 16.162 6.102 1.00 83.50 161 GLN A C 1
ATOM 1295 O O . GLN A 1 161 ? 4.978 15.841 5.055 1.00 83.50 161 GLN A O 1
ATOM 1300 N N . THR A 1 162 ? 3.615 17.229 6.189 1.00 81.38 162 THR A N 1
ATOM 1301 C CA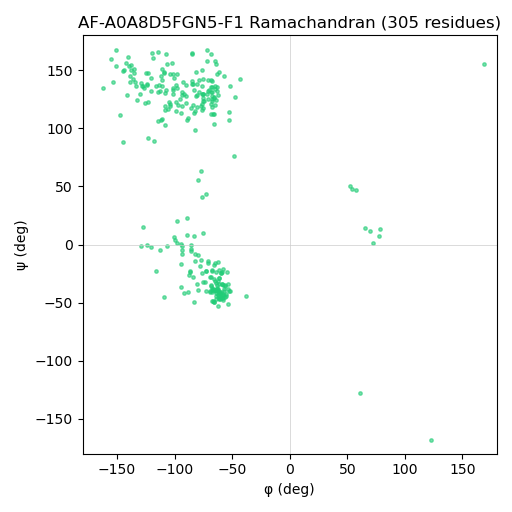 . THR A 1 162 ? 3.396 18.175 5.085 1.00 81.38 162 THR A CA 1
ATOM 1302 C C . THR A 1 162 ? 4.279 19.408 5.214 1.00 81.38 162 THR A C 1
ATOM 1304 O O . THR A 1 162 ? 4.470 19.904 6.322 1.00 81.38 162 THR A O 1
ATOM 1307 N N . GLN A 1 163 ? 4.712 19.962 4.082 1.00 70.94 163 GLN A N 1
ATOM 1308 C CA . GLN A 1 163 ? 5.609 21.126 4.028 1.00 70.94 163 GLN A CA 1
ATOM 1309 C C . GLN A 1 163 ? 4.995 22.406 4.628 1.00 70.94 163 GLN A C 1
ATOM 1311 O O . GLN A 1 163 ? 5.687 23.160 5.300 1.00 70.94 163 GLN A O 1
ATOM 1316 N N . LYS A 1 164 ? 3.692 22.639 4.412 1.00 66.12 164 LYS A N 1
ATOM 1317 C CA . LYS A 1 164 ? 2.971 23.853 4.849 1.00 66.12 164 LYS A CA 1
ATOM 1318 C C . LYS A 1 164 ? 2.137 23.674 6.120 1.00 66.12 164 LYS A C 1
ATOM 1320 O O . LYS A 1 164 ? 1.400 24.569 6.508 1.00 66.12 164 LYS A O 1
ATOM 1325 N N . GLY A 1 165 ? 2.234 22.517 6.772 1.00 60.91 165 GLY A N 1
ATOM 1326 C CA . GLY A 1 165 ? 1.509 22.258 8.014 1.00 60.91 165 GLY A CA 1
ATOM 1327 C C . GLY A 1 165 ? -0.021 22.221 7.904 1.00 60.91 165 GLY A C 1
ATOM 1328 O O . GLY A 1 165 ? -0.672 22.268 8.939 1.00 60.91 165 GLY A O 1
ATOM 1329 N N . GLU A 1 166 ? -0.578 22.125 6.695 1.00 69.38 166 GLU A N 1
ATOM 1330 C CA . GLU A 1 166 ? -2.028 22.119 6.433 1.00 69.38 166 GLU A CA 1
ATOM 1331 C C . GLU A 1 166 ? -2.727 20.856 6.970 1.00 69.38 166 GLU A C 1
ATOM 1333 O O . GLU A 1 166 ? -3.933 20.859 7.192 1.00 69.38 166 GLU A O 1
ATOM 1338 N N . LEU A 1 167 ? -1.976 1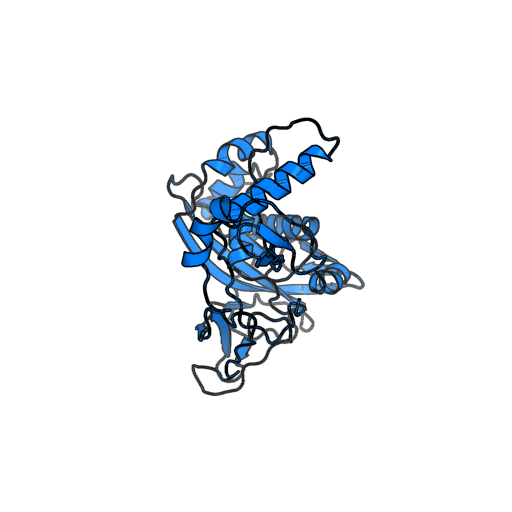9.769 7.179 1.00 83.94 167 LEU A N 1
ATOM 1339 C CA . LEU A 1 167 ? -2.511 18.481 7.611 1.00 83.94 167 LEU A CA 1
ATOM 1340 C C . LEU A 1 167 ? -1.510 17.794 8.553 1.00 83.94 167 LEU A C 1
ATOM 1342 O O . LEU A 1 167 ? -0.622 17.069 8.098 1.00 83.94 167 LEU A O 1
ATOM 1346 N N . LYS A 1 168 ? -1.606 18.068 9.863 1.00 81.00 168 LYS A N 1
ATOM 1347 C CA . LYS A 1 168 ? -0.675 17.539 10.883 1.00 81.00 168 LYS A CA 1
ATOM 1348 C C . LYS A 1 168 ? -1.328 16.489 11.775 1.00 81.00 168 LYS A C 1
ATOM 1350 O O . LYS A 1 168 ? -0.735 15.447 12.059 1.00 81.00 168 LYS A O 1
ATOM 1355 N N . SER A 1 169 ? -2.541 16.780 12.225 1.00 91.62 169 SER A N 1
ATOM 1356 C CA . SER A 1 169 ? -3.276 15.976 13.194 1.00 91.62 169 SER A CA 1
ATOM 1357 C C . SER A 1 169 ? -4.430 15.219 12.549 1.00 91.62 169 SER A C 1
ATOM 1359 O O . SER A 1 169 ? -4.878 15.514 11.436 1.00 91.62 169 SER A O 1
ATOM 1361 N N . PHE A 1 170 ? -4.940 14.227 13.270 1.00 94.19 170 PHE A N 1
ATOM 1362 C CA . PHE A 1 170 ? -6.170 13.554 12.886 1.00 94.19 170 PHE A CA 1
ATOM 1363 C C . PHE A 1 170 ? -7.371 14.517 12.896 1.00 94.19 170 PHE A C 1
ATOM 1365 O O . PHE A 1 170 ? -8.217 14.440 12.007 1.00 94.19 170 PHE A O 1
ATOM 1372 N N . ALA A 1 171 ? -7.407 15.484 13.817 1.00 93.94 171 ALA A N 1
ATOM 1373 C CA . ALA A 1 171 ? -8.409 16.548 13.821 1.00 93.94 171 ALA A CA 1
ATOM 1374 C C . ALA A 1 171 ? -8.391 17.393 12.536 1.00 93.94 171 ALA A C 1
ATOM 1376 O O . ALA A 1 171 ? -9.455 17.699 11.997 1.00 93.94 171 ALA A O 1
ATOM 1377 N N . ASP A 1 172 ? -7.208 17.729 12.009 1.00 91.44 172 ASP A N 1
ATOM 1378 C CA . ASP A 1 172 ? -7.089 18.474 10.747 1.00 91.44 172 ASP A CA 1
ATOM 1379 C C . ASP A 1 172 ? -7.715 17.690 9.594 1.00 91.44 172 ASP A C 1
ATOM 1381 O O . ASP A 1 172 ? -8.465 18.253 8.804 1.00 91.44 172 ASP A O 1
ATOM 1385 N N . PHE A 1 173 ? -7.490 16.373 9.542 1.00 92.62 173 PHE A N 1
ATOM 1386 C CA . PHE A 1 173 ? -8.121 15.500 8.552 1.00 92.62 173 PHE A CA 1
ATOM 1387 C C . PHE A 1 173 ? -9.648 15.502 8.661 1.00 92.62 173 PHE A C 1
ATOM 1389 O O . PHE A 1 173 ? -10.329 15.649 7.643 1.00 92.62 173 PHE A O 1
ATOM 1396 N N . LEU A 1 174 ? -10.192 15.365 9.874 1.00 93.50 174 LEU A N 1
ATOM 1397 C CA . LEU A 1 174 ? -11.641 15.357 10.096 1.00 93.50 174 LEU A CA 1
ATOM 1398 C C . LEU A 1 174 ? -12.291 16.678 9.663 1.00 93.50 174 LEU A C 1
ATOM 1400 O O . LEU A 1 174 ? -13.306 16.655 8.968 1.00 93.50 174 LEU A O 1
ATOM 1404 N N . ARG A 1 175 ? -11.678 17.817 10.017 1.00 91.38 175 ARG A N 1
ATOM 1405 C CA . ARG A 1 175 ? -12.148 19.159 9.633 1.00 91.38 175 ARG A CA 1
ATOM 1406 C C . ARG A 1 175 ? -12.047 19.379 8.129 1.00 91.38 175 ARG A C 1
ATOM 1408 O O . ARG A 1 175 ? -13.021 19.771 7.497 1.00 91.38 175 ARG A O 1
ATOM 1415 N N . LEU A 1 176 ? -10.882 19.080 7.555 1.00 89.50 176 LEU A N 1
ATOM 1416 C CA . LEU A 1 176 ? -10.595 19.290 6.139 1.00 89.50 176 LEU A CA 1
ATOM 1417 C C . LEU A 1 176 ? -11.556 18.484 5.255 1.00 89.50 176 LEU A C 1
ATOM 1419 O O . LEU A 1 176 ? -12.078 18.996 4.269 1.00 89.50 176 LEU A O 1
ATOM 1423 N N . THR A 1 177 ? -11.844 17.239 5.640 1.00 91.56 177 THR A N 1
ATOM 1424 C CA . THR A 1 177 ? -12.771 16.361 4.908 1.00 91.56 177 THR A CA 1
ATOM 1425 C C . THR A 1 177 ? -14.244 16.543 5.298 1.00 91.56 177 THR A C 1
ATOM 1427 O O . THR A 1 177 ? -15.103 15.898 4.694 1.00 91.56 177 THR A O 1
ATOM 1430 N N . ASN A 1 178 ? -14.545 17.446 6.239 1.00 91.88 178 ASN A N 1
ATOM 1431 C CA . ASN A 1 178 ? -15.883 17.743 6.755 1.00 91.88 178 ASN A CA 1
ATOM 1432 C C . ASN A 1 178 ? -16.634 16.495 7.262 1.00 91.88 178 ASN A C 1
ATOM 1434 O O . ASN A 1 178 ? -17.780 16.256 6.882 1.00 91.88 178 ASN A O 1
ATOM 1438 N N . GLN A 1 179 ? -15.976 15.662 8.076 1.00 92.56 179 GLN A N 1
ATOM 1439 C CA . GLN A 1 179 ? -16.607 14.459 8.629 1.00 92.56 179 GLN A CA 1
ATOM 1440 C C . GLN A 1 179 ? -17.728 14.815 9.620 1.00 92.56 179 GLN A C 1
ATOM 1442 O O . GLN A 1 179 ? -17.538 15.706 10.448 1.00 92.56 179 GLN A O 1
ATOM 1447 N N . PRO A 1 180 ? -18.856 14.079 9.622 1.00 89.69 180 PRO A N 1
ATOM 1448 C CA . PRO A 1 180 ? -19.971 14.304 10.541 1.00 89.69 180 PRO A CA 1
ATOM 1449 C C . PRO A 1 180 ? -19.691 13.690 11.926 1.00 89.69 180 PRO A C 1
ATOM 1451 O O . PRO A 1 180 ? -20.434 12.838 12.407 1.00 89.69 180 PRO A O 1
ATOM 1454 N N . VAL A 1 181 ? -18.578 14.073 12.556 1.00 88.75 181 VAL A N 1
ATOM 1455 C CA . VAL A 1 181 ? -18.155 13.576 13.873 1.00 88.75 181 VAL A CA 1
ATOM 1456 C C . VAL A 1 181 ? -17.678 14.727 14.751 1.00 88.75 181 VAL A C 1
ATOM 1458 O O . VAL A 1 181 ? -17.096 15.697 14.263 1.00 88.75 181 VAL A O 1
ATOM 1461 N N . LEU A 1 182 ? -17.885 14.608 16.062 1.00 89.31 182 LEU A N 1
ATOM 1462 C CA . LEU A 1 182 ? -17.340 15.564 17.020 1.00 89.31 182 LEU A CA 1
ATOM 1463 C C . LEU A 1 182 ? -15.818 15.384 17.121 1.00 89.31 182 LEU A C 1
ATOM 1465 O O . LEU A 1 182 ? -15.332 14.283 17.391 1.00 89.31 182 LEU A O 1
ATOM 1469 N N . VAL A 1 183 ? -15.076 16.470 16.900 1.00 91.75 183 VAL A N 1
ATOM 1470 C CA . VAL A 1 183 ? -13.616 16.500 17.051 1.00 91.75 183 VAL A CA 1
ATOM 1471 C C . VAL A 1 183 ? -13.276 16.728 18.522 1.00 91.75 183 VAL A C 1
ATOM 1473 O O . VAL A 1 183 ? -13.537 17.799 19.068 1.00 91.75 183 VAL A O 1
ATOM 1476 N N . GLU A 1 184 ? -12.682 15.725 19.165 1.00 91.94 184 GLU A N 1
ATOM 1477 C CA . GLU A 1 184 ? -12.310 15.779 20.582 1.00 91.94 184 GLU A CA 1
ATOM 1478 C C . GLU A 1 184 ? -10.937 16.444 20.778 1.00 91.94 184 GLU A C 1
ATOM 1480 O O . GLU A 1 184 ? -10.128 16.534 19.851 1.00 91.94 184 GLU A O 1
ATOM 1485 N N . LYS A 1 185 ? -10.610 16.869 22.010 1.00 90.56 185 LYS A N 1
ATOM 1486 C CA . LYS A 1 185 ? -9.276 17.427 22.319 1.00 90.56 185 LYS A CA 1
ATOM 1487 C C . LYS A 1 185 ? -8.154 16.453 21.937 1.00 90.56 185 LYS A C 1
ATOM 1489 O O . LYS A 1 185 ? -7.218 16.862 21.252 1.00 90.56 185 LYS A O 1
ATOM 1494 N N . ALA A 1 186 ? -8.322 15.168 22.260 1.00 92.25 186 ALA A N 1
ATOM 1495 C CA . ALA A 1 186 ? -7.371 14.101 21.941 1.00 92.25 186 ALA A CA 1
ATOM 1496 C C . ALA A 1 186 ? -7.116 13.922 20.430 1.00 92.25 186 ALA A C 1
ATOM 1498 O O . ALA A 1 186 ? -6.048 13.451 20.037 1.00 92.25 186 ALA A O 1
ATOM 1499 N N . ASP A 1 187 ? -8.054 14.318 19.561 1.00 93.06 187 ASP A N 1
ATOM 1500 C CA . ASP A 1 187 ? -7.876 14.217 18.108 1.00 93.06 187 ASP A CA 1
ATOM 1501 C C . ASP A 1 187 ? -6.877 15.256 17.564 1.00 93.06 187 ASP A C 1
ATOM 1503 O O . ASP A 1 187 ? -6.282 15.030 16.508 1.00 93.06 187 ASP A O 1
ATOM 1507 N N . ASN A 1 188 ? -6.647 16.365 18.281 1.00 91.50 188 ASN A N 1
ATOM 1508 C CA . ASN A 1 188 ? -5.663 17.388 17.896 1.00 91.50 188 ASN A CA 1
ATOM 1509 C C . ASN A 1 188 ? -4.224 16.930 18.161 1.00 91.50 188 ASN A C 1
ATOM 1511 O O . ASN A 1 188 ? -3.313 17.294 17.424 1.00 91.50 188 ASN A O 1
ATOM 1515 N N . GLU A 1 189 ? -4.022 16.115 19.196 1.00 91.31 189 GLU A N 1
ATOM 1516 C CA . GLU A 1 189 ? -2.706 15.575 19.550 1.00 91.31 189 GLU A CA 1
ATOM 1517 C C . GLU A 1 189 ? -2.391 14.281 18.792 1.00 91.31 189 GLU A C 1
ATOM 1519 O O . GLU A 1 189 ? -1.226 13.926 18.604 1.00 91.31 189 GLU A O 1
ATOM 1524 N N . ARG A 1 190 ? -3.423 13.567 18.322 1.00 91.38 190 ARG A N 1
ATOM 1525 C CA . ARG A 1 190 ? -3.261 12.321 17.573 1.00 91.38 190 ARG A CA 1
ATOM 1526 C C . ARG A 1 190 ? -2.627 12.593 16.200 1.00 91.38 190 ARG A C 1
ATOM 1528 O O . ARG A 1 190 ? -3.247 13.261 15.368 1.00 91.38 190 ARG A O 1
ATOM 1535 N N . PRO A 1 191 ? -1.458 11.997 15.891 1.00 90.62 191 PRO A N 1
ATOM 1536 C CA . PRO A 1 191 ? -0.874 12.090 14.559 1.00 90.62 191 PRO A CA 1
ATOM 1537 C C . PRO A 1 191 ? -1.778 11.429 13.521 1.00 90.62 191 PRO A C 1
ATOM 1539 O O . PRO A 1 191 ? -2.260 10.310 13.731 1.00 90.62 191 PRO A O 1
ATOM 1542 N N . LEU A 1 192 ? -1.963 12.088 12.379 1.00 92.50 192 LEU A N 1
ATOM 1543 C CA . LEU A 1 192 ? -2.691 11.497 11.266 1.00 92.50 192 LEU A CA 1
ATOM 1544 C C . LEU A 1 192 ? -1.914 10.312 10.679 1.00 92.50 192 LEU A C 1
ATOM 1546 O O . LEU A 1 192 ? -0.731 10.418 10.344 1.00 92.50 192 LEU A O 1
ATOM 1550 N N . ALA A 1 193 ? -2.606 9.190 10.492 1.00 94.88 193 ALA A N 1
ATOM 1551 C CA . ALA A 1 193 ? -2.127 8.095 9.667 1.00 94.88 193 ALA A CA 1
ATOM 1552 C C . ALA A 1 193 ? -3.183 7.690 8.640 1.00 94.88 193 ALA A C 1
ATOM 1554 O O . ALA A 1 193 ? -4.355 7.531 8.977 1.00 94.88 193 ALA A O 1
ATOM 1555 N N . PHE A 1 194 ? -2.757 7.464 7.403 1.00 96.12 194 PHE A N 1
ATOM 1556 C CA . PHE A 1 194 ? -3.581 6.789 6.410 1.00 96.12 194 PHE A CA 1
ATOM 1557 C C . PHE A 1 194 ? -3.441 5.282 6.562 1.00 96.12 194 PHE A C 1
ATOM 1559 O O . PHE A 1 194 ? -2.340 4.767 6.761 1.00 96.12 194 PHE A O 1
ATOM 1566 N N . TRP A 1 195 ? -4.564 4.585 6.459 1.00 97.88 195 TRP A N 1
ATOM 1567 C CA . TRP A 1 195 ? -4.626 3.133 6.502 1.00 97.88 195 TRP A CA 1
ATOM 1568 C C . TRP A 1 195 ? -5.031 2.625 5.130 1.00 97.88 195 TRP A C 1
ATOM 1570 O O . TRP A 1 195 ? -6.177 2.782 4.717 1.00 97.88 195 TRP A O 1
ATOM 1580 N N . ILE A 1 196 ? -4.071 2.041 4.424 1.00 98.06 196 ILE A N 1
ATOM 1581 C CA . ILE A 1 196 ? -4.228 1.599 3.041 1.00 98.06 196 ILE A CA 1
ATOM 1582 C C . ILE A 1 196 ? -4.163 0.072 3.007 1.00 98.06 196 ILE A C 1
ATOM 1584 O O . ILE A 1 196 ? -3.239 -0.477 3.609 1.00 98.06 196 ILE A O 1
ATOM 1588 N N . PRO A 1 197 ? -5.089 -0.637 2.337 1.00 97.81 197 PRO A N 1
ATOM 1589 C CA . PRO A 1 197 ? -4.963 -2.070 2.100 1.00 97.81 197 PRO A CA 1
ATOM 1590 C C . PRO A 1 197 ? -3.567 -2.420 1.582 1.00 97.81 197 PRO A C 1
ATOM 1592 O O . PRO A 1 197 ? -3.090 -1.840 0.609 1.00 97.81 197 PRO A O 1
ATOM 1595 N N . ALA A 1 198 ? -2.902 -3.368 2.236 1.00 97.62 198 ALA A N 1
ATOM 1596 C CA . ALA A 1 198 ? -1.616 -3.895 1.784 1.00 97.62 198 ALA A CA 1
ATOM 1597 C C . ALA A 1 198 ? -1.809 -5.083 0.824 1.00 97.62 198 ALA A C 1
ATOM 1599 O O . ALA A 1 198 ? -0.927 -5.920 0.656 1.00 97.62 198 ALA A O 1
ATOM 1600 N N . PHE A 1 199 ? -2.982 -5.157 0.202 1.00 95.94 199 PHE A N 1
ATOM 1601 C CA . PHE A 1 199 ? -3.381 -6.202 -0.718 1.00 95.94 199 PHE A CA 1
ATOM 1602 C C . PHE A 1 199 ? -4.117 -5.617 -1.921 1.00 95.94 199 PHE A C 1
ATOM 1604 O O . PHE A 1 199 ? -4.796 -4.592 -1.813 1.00 95.94 199 PHE A O 1
ATOM 1611 N N . LYS A 1 200 ? -3.991 -6.288 -3.066 1.00 93.69 200 LYS A N 1
ATOM 1612 C CA . LYS A 1 200 ? -4.672 -5.901 -4.301 1.00 93.69 200 LYS A CA 1
ATOM 1613 C C . LYS A 1 200 ? -6.174 -6.156 -4.201 1.00 93.69 200 LYS A C 1
ATOM 1615 O O . LYS A 1 200 ? -6.615 -7.227 -3.784 1.00 93.69 200 LYS A O 1
ATOM 1620 N N . ILE A 1 201 ? -6.960 -5.164 -4.603 1.00 93.88 201 ILE A N 1
ATOM 1621 C CA . ILE A 1 201 ? -8.421 -5.217 -4.690 1.00 93.88 201 ILE A CA 1
ATOM 1622 C C . ILE A 1 201 ? -8.892 -4.186 -5.722 1.00 93.88 201 ILE A C 1
ATOM 1624 O O . ILE A 1 201 ? -8.173 -3.241 -6.040 1.00 93.88 201 ILE A O 1
ATOM 1628 N N . HIS A 1 202 ? -10.109 -4.352 -6.240 1.00 91.56 202 HIS A N 1
ATOM 1629 C CA . HIS A 1 202 ? -10.696 -3.431 -7.211 1.00 91.56 202 HIS A CA 1
ATOM 1630 C C . HIS A 1 202 ? -10.638 -1.956 -6.735 1.00 91.56 202 HIS A C 1
ATOM 1632 O O . HIS A 1 202 ? -11.016 -1.688 -5.586 1.00 91.56 202 HIS A O 1
ATOM 1638 N N . PRO A 1 203 ? -10.273 -0.978 -7.595 1.00 90.94 203 PRO A N 1
ATOM 1639 C CA . PRO A 1 203 ? -10.007 0.413 -7.194 1.00 90.94 203 PRO A CA 1
ATOM 1640 C C . PRO A 1 203 ? -11.114 1.088 -6.371 1.00 90.94 203 PRO A C 1
ATOM 1642 O O . PRO A 1 203 ? -10.841 1.778 -5.388 1.00 90.94 203 PRO A O 1
ATOM 1645 N N . LYS A 1 204 ? -12.387 0.851 -6.719 1.00 91.94 204 LYS A N 1
ATOM 1646 C CA . LYS A 1 204 ? -13.533 1.389 -5.960 1.00 91.94 204 LYS A CA 1
ATOM 1647 C C . LYS A 1 204 ? -13.560 0.876 -4.515 1.00 91.94 204 LYS A C 1
ATOM 1649 O O . LYS A 1 204 ? -13.740 1.668 -3.593 1.00 91.94 204 LYS A O 1
ATOM 1654 N N . ALA A 1 205 ? -13.359 -0.428 -4.318 1.00 93.88 205 ALA A N 1
ATOM 1655 C CA . ALA A 1 205 ? -13.321 -1.037 -2.991 1.00 93.88 205 ALA A CA 1
ATOM 1656 C C . ALA A 1 205 ? -12.062 -0.603 -2.228 1.00 93.88 205 ALA A C 1
ATOM 1658 O O . ALA A 1 205 ? -12.149 -0.274 -1.048 1.00 93.88 205 ALA A O 1
ATOM 1659 N N . PHE A 1 206 ? -10.920 -0.516 -2.916 1.00 95.25 206 PHE A N 1
ATOM 1660 C CA . PHE A 1 206 ? -9.667 -0.013 -2.356 1.00 95.25 206 PHE A CA 1
ATOM 1661 C C . PHE A 1 206 ? -9.840 1.380 -1.733 1.00 95.25 206 PHE A C 1
ATOM 1663 O O . PHE A 1 206 ? -9.504 1.569 -0.562 1.00 95.25 206 PHE A O 1
ATOM 1670 N N . LEU A 1 207 ? -10.418 2.338 -2.471 1.00 94.94 207 LEU A N 1
ATOM 1671 C CA . LEU A 1 207 ? -10.673 3.689 -1.958 1.00 94.94 207 LEU A CA 1
ATOM 1672 C C . LEU A 1 207 ? -11.680 3.678 -0.804 1.00 94.94 207 LEU A C 1
ATOM 1674 O O . LEU A 1 207 ? -11.415 4.273 0.235 1.00 94.94 207 LEU A O 1
ATOM 1678 N N . GLN A 1 208 ? -12.801 2.962 -0.949 1.00 95.31 208 GLN A N 1
ATOM 1679 C CA . GLN A 1 208 ? -13.829 2.878 0.095 1.00 95.31 208 GLN A CA 1
ATOM 1680 C C . GLN A 1 208 ? -13.277 2.334 1.416 1.00 95.31 208 GLN A C 1
ATOM 1682 O O . GLN A 1 208 ? -13.525 2.914 2.474 1.00 95.31 208 GLN A O 1
ATOM 1687 N N . ILE A 1 209 ? -12.520 1.237 1.364 1.00 97.12 209 ILE A N 1
ATOM 1688 C CA . ILE A 1 209 ? -11.906 0.629 2.544 1.00 97.12 209 ILE A CA 1
ATOM 1689 C C . ILE A 1 209 ? -10.865 1.587 3.129 1.00 97.12 209 ILE A C 1
ATOM 1691 O O . ILE A 1 209 ? -10.922 1.879 4.321 1.00 97.12 209 ILE A O 1
ATOM 1695 N N . SER A 1 210 ? -9.963 2.126 2.301 1.00 97.50 210 SER A N 1
ATOM 1696 C CA . SER A 1 210 ? -8.915 3.050 2.759 1.00 97.50 210 SER A CA 1
ATOM 1697 C C . SER A 1 210 ? -9.497 4.261 3.488 1.00 97.50 210 SER A C 1
ATOM 1699 O O . SER A 1 210 ? -9.037 4.621 4.573 1.00 97.50 210 SER A O 1
ATOM 1701 N N . THR A 1 211 ? -10.550 4.861 2.926 1.00 96.06 211 THR A N 1
ATOM 1702 C CA . THR A 1 211 ? -11.268 5.985 3.529 1.00 96.06 211 THR A CA 1
ATOM 1703 C C . THR A 1 211 ? -11.899 5.586 4.857 1.00 96.06 211 THR A C 1
ATOM 1705 O O . THR A 1 211 ? -11.628 6.231 5.866 1.00 96.06 211 THR A O 1
ATOM 1708 N N . LYS A 1 212 ? -12.694 4.509 4.897 1.00 96.31 212 LYS A N 1
ATOM 1709 C CA . LYS A 1 212 ? -13.393 4.105 6.126 1.00 96.31 212 LYS A CA 1
ATOM 1710 C C . LYS A 1 212 ? -12.427 3.751 7.257 1.00 96.31 212 LYS A C 1
ATOM 1712 O O . LYS A 1 212 ? -12.635 4.190 8.384 1.00 96.31 212 LYS A O 1
ATOM 1717 N N . VAL A 1 213 ? -11.360 3.002 6.968 1.00 97.56 213 VAL A N 1
ATOM 1718 C CA . VAL A 1 213 ? -10.358 2.629 7.982 1.00 97.56 213 VAL A CA 1
ATOM 1719 C C . VAL A 1 213 ? -9.584 3.864 8.457 1.00 97.56 213 VAL A C 1
ATOM 1721 O O . VAL A 1 213 ? -9.366 4.021 9.656 1.00 97.56 213 VAL A O 1
ATOM 1724 N N . THR A 1 214 ? -9.225 4.781 7.551 1.00 96.69 214 THR A N 1
ATOM 1725 C CA . THR A 1 214 ? -8.543 6.038 7.911 1.00 96.69 214 THR A CA 1
ATOM 1726 C C . THR A 1 214 ? -9.427 6.941 8.775 1.00 96.69 214 THR A C 1
ATOM 1728 O O . THR A 1 214 ? -8.955 7.463 9.786 1.00 96.69 214 THR A O 1
ATOM 1731 N N . THR A 1 215 ? -10.708 7.097 8.437 1.00 95.50 215 THR A N 1
ATOM 1732 C CA . THR A 1 215 ? -11.663 7.894 9.223 1.00 95.50 215 THR A CA 1
ATOM 1733 C C . THR A 1 215 ? -11.968 7.254 10.575 1.00 95.50 215 THR A C 1
ATOM 1735 O O . THR A 1 215 ? -12.098 7.955 11.572 1.00 95.50 215 THR A O 1
ATOM 1738 N N . ALA A 1 216 ? -12.030 5.925 10.654 1.00 95.31 216 ALA A N 1
ATOM 1739 C CA . ALA A 1 216 ? -12.315 5.212 11.896 1.00 95.31 216 ALA A CA 1
ATOM 1740 C C . ALA A 1 216 ? -11.056 4.872 12.719 1.00 95.31 216 ALA A C 1
ATOM 1742 O O . ALA A 1 216 ? -11.146 4.156 13.716 1.00 95.31 216 ALA A O 1
ATOM 1743 N N . GLN A 1 217 ? -9.876 5.386 12.345 1.00 94.25 217 GLN A N 1
ATOM 1744 C CA . GLN A 1 217 ? -8.599 4.961 12.932 1.00 94.25 217 GLN A CA 1
ATOM 1745 C C . GLN A 1 217 ? -8.498 5.153 14.451 1.00 94.25 217 GLN A C 1
ATOM 1747 O O . GLN A 1 217 ? -7.705 4.465 15.092 1.00 94.25 217 GLN A O 1
ATOM 1752 N N . LYS A 1 218 ? -9.284 6.075 15.030 1.00 93.75 218 LYS A N 1
ATOM 1753 C CA . LYS A 1 218 ? -9.302 6.316 16.477 1.00 93.75 218 LYS A CA 1
ATOM 1754 C C . LYS A 1 218 ? -9.878 5.166 17.299 1.00 93.75 218 LYS A C 1
ATOM 1756 O O . LYS A 1 218 ? -9.537 5.049 18.470 1.00 93.75 218 LYS A O 1
ATOM 1761 N N . TYR A 1 219 ? -10.700 4.326 16.680 1.00 94.31 219 TYR A N 1
ATOM 1762 C CA . TYR A 1 219 ? -11.356 3.185 17.318 1.00 94.31 219 TYR A CA 1
ATOM 1763 C C . TYR A 1 219 ? -10.568 1.877 17.155 1.00 94.31 219 TYR A C 1
ATOM 1765 O O . TYR A 1 219 ? -10.947 0.853 17.712 1.00 94.31 219 TYR A O 1
ATOM 1773 N N . ILE A 1 220 ? -9.464 1.888 16.398 1.00 94.94 220 ILE A N 1
ATOM 1774 C CA . ILE A 1 220 ? -8.607 0.712 16.225 1.00 94.94 220 ILE A CA 1
ATOM 1775 C C . ILE A 1 220 ? -7.687 0.595 17.452 1.00 94.94 220 ILE A C 1
ATOM 1777 O O . ILE A 1 220 ? -6.868 1.496 17.675 1.00 94.94 220 ILE A O 1
ATOM 1781 N N . PRO A 1 221 ? -7.761 -0.499 18.234 1.00 93.88 221 PRO A N 1
ATOM 1782 C CA . PRO A 1 221 ? -6.943 -0.644 19.429 1.00 93.88 221 PRO A CA 1
ATOM 1783 C C . PRO A 1 221 ? -5.453 -0.811 19.093 1.00 93.88 221 PRO A C 1
ATOM 1785 O O . PRO A 1 221 ? -5.076 -1.097 17.951 1.00 93.88 221 PRO A O 1
ATOM 1788 N N . PRO A 1 222 ? -4.556 -0.626 20.076 1.00 92.19 222 PRO A N 1
ATOM 1789 C CA . PRO A 1 222 ? -3.137 -0.863 19.872 1.00 92.19 222 PRO A CA 1
ATOM 1790 C C . PRO A 1 222 ? -2.860 -2.344 19.589 1.00 92.19 222 PRO A C 1
ATOM 1792 O O . PRO A 1 222 ? -3.365 -3.236 20.262 1.00 92.19 222 PRO A O 1
ATOM 1795 N N . GLY A 1 223 ? -1.996 -2.601 18.608 1.00 93.00 223 GLY A N 1
ATOM 1796 C CA . GLY A 1 223 ? -1.561 -3.960 18.293 1.00 93.00 223 GLY A CA 1
ATOM 1797 C C . GLY A 1 223 ? -0.388 -4.454 19.139 1.00 93.00 223 GLY A C 1
ATOM 1798 O O . GLY A 1 223 ? 0.366 -3.662 19.726 1.00 93.00 223 GLY A O 1
ATOM 1799 N N . LYS A 1 224 ? -0.185 -5.769 19.103 1.00 93.12 224 LYS A N 1
ATOM 1800 C CA . LYS A 1 224 ? 0.933 -6.494 19.720 1.00 93.12 224 LYS A CA 1
ATOM 1801 C C . LYS A 1 224 ? 1.811 -7.137 18.637 1.00 93.12 224 LYS A C 1
ATOM 1803 O O . LYS A 1 224 ? 1.435 -7.166 17.465 1.00 93.12 224 LYS A O 1
ATOM 1808 N N . LYS A 1 225 ? 3.011 -7.583 19.009 1.00 88.44 225 LYS A N 1
ATOM 1809 C CA . LYS A 1 225 ? 3.834 -8.443 18.149 1.00 88.44 225 LYS A CA 1
ATOM 1810 C C . LYS A 1 225 ? 3.436 -9.886 18.436 1.00 88.44 225 LYS A C 1
ATOM 1812 O O . LYS A 1 225 ? 3.661 -10.347 19.544 1.00 88.44 225 LYS A O 1
ATOM 1817 N N . ALA A 1 226 ? 2.763 -10.505 17.481 1.00 85.81 226 ALA A N 1
ATOM 1818 C CA . ALA A 1 226 ? 2.350 -11.902 17.500 1.00 85.81 226 ALA A CA 1
ATOM 1819 C C . ALA A 1 226 ? 2.017 -12.266 16.055 1.00 85.81 226 ALA A C 1
ATOM 1821 O O . ALA A 1 226 ? 1.381 -11.450 15.389 1.00 85.81 226 ALA A O 1
ATOM 1822 N N . PHE A 1 227 ? 2.460 -13.411 15.539 1.00 85.06 227 PHE A N 1
ATOM 1823 C CA . PHE A 1 227 ? 2.109 -13.780 14.168 1.00 85.06 227 PHE A CA 1
ATOM 1824 C C . PHE A 1 227 ? 0.601 -14.014 14.046 1.00 85.06 227 PHE A C 1
ATOM 1826 O O . PHE A 1 227 ? 0.012 -14.677 14.902 1.00 85.06 227 PHE A O 1
ATOM 1833 N N . PRO A 1 228 ? -0.049 -13.462 13.010 1.00 79.25 228 PRO A N 1
ATOM 1834 C CA . PRO A 1 228 ? -1.432 -13.798 12.740 1.00 79.25 228 PRO A CA 1
ATOM 1835 C C . PRO A 1 228 ? -1.469 -15.201 12.121 1.00 79.25 228 PRO A C 1
ATOM 1837 O O . PRO A 1 228 ? -0.912 -15.403 11.049 1.00 79.25 228 PRO A O 1
ATOM 1840 N N . GLY A 1 229 ? -2.108 -16.167 12.788 1.00 79.38 229 GLY A N 1
ATOM 1841 C CA . GLY A 1 229 ? -2.170 -17.547 12.283 1.00 79.38 229 GLY A CA 1
ATOM 1842 C C . GLY A 1 229 ? -2.904 -17.668 10.941 1.00 79.38 229 GLY A C 1
ATOM 1843 O O . GLY A 1 229 ? -2.451 -18.372 10.050 1.00 79.38 229 GLY A O 1
ATOM 1844 N N . HIS A 1 230 ? -4.004 -16.928 10.764 1.00 89.06 230 HIS A N 1
ATOM 1845 C CA . HIS A 1 230 ? -4.792 -16.910 9.527 1.00 89.06 230 HIS A CA 1
ATOM 1846 C C . HIS A 1 230 ? -4.788 -15.506 8.922 1.00 89.06 230 HIS A C 1
ATOM 1848 O O . HIS A 1 230 ? -5.652 -14.686 9.236 1.00 89.06 230 HIS A O 1
ATOM 1854 N N . ALA A 1 231 ? -3.806 -15.203 8.073 1.00 92.69 231 ALA A N 1
ATOM 1855 C CA . ALA A 1 231 ? -3.656 -13.886 7.461 1.00 92.69 231 ALA A CA 1
ATOM 1856 C C . ALA A 1 231 ? -3.646 -13.923 5.938 1.00 92.69 231 ALA A C 1
ATOM 1858 O O . ALA A 1 231 ? -3.134 -14.847 5.319 1.00 92.69 231 ALA A O 1
ATOM 1859 N N . TYR A 1 232 ? -4.168 -12.859 5.341 1.00 95.19 232 TYR A N 1
ATOM 1860 C CA . TYR A 1 232 ? -4.033 -12.608 3.917 1.00 95.19 232 TYR A CA 1
ATOM 1861 C C . TYR A 1 232 ? -2.642 -12.037 3.596 1.00 95.19 232 TYR A C 1
ATOM 1863 O O . TYR A 1 232 ? -2.146 -11.202 4.363 1.00 95.19 232 TYR A O 1
ATOM 1871 N N . PRO A 1 233 ? -2.013 -12.428 2.473 1.00 95.50 233 PRO A N 1
ATOM 1872 C CA . PRO A 1 233 ? -0.665 -11.997 2.145 1.00 95.50 233 PRO A CA 1
ATOM 1873 C C . PRO A 1 233 ? -0.626 -10.527 1.738 1.00 95.50 233 PRO A C 1
ATOM 1875 O O . PRO A 1 233 ? -1.612 -9.927 1.291 1.00 95.50 233 PRO A O 1
ATOM 1878 N N . VAL A 1 234 ? 0.563 -9.947 1.867 1.00 96.62 234 VAL A N 1
ATOM 1879 C CA . VAL A 1 234 ? 0.827 -8.571 1.455 1.00 96.62 234 VAL A CA 1
ATOM 1880 C C . VAL A 1 234 ? 1.102 -8.559 -0.043 1.00 96.62 234 VAL A C 1
ATOM 1882 O O . VAL A 1 234 ? 2.212 -8.847 -0.458 1.00 96.62 234 VAL A O 1
ATOM 1885 N N . THR A 1 235 ? 0.114 -8.221 -0.865 1.00 95.75 235 THR A N 1
ATOM 1886 C CA . THR A 1 235 ? 0.233 -8.246 -2.341 1.00 95.75 235 THR A CA 1
ATOM 1887 C C . THR A 1 235 ? 0.337 -6.858 -2.973 1.00 95.75 235 THR A C 1
ATOM 1889 O O . THR A 1 235 ? 0.465 -6.737 -4.190 1.00 95.75 235 THR A O 1
ATOM 1892 N N . PHE A 1 236 ? 0.285 -5.796 -2.163 1.00 94.94 236 PHE A N 1
ATOM 1893 C CA . PHE A 1 236 ? 0.342 -4.411 -2.628 1.00 94.94 236 PHE A CA 1
ATOM 1894 C C . PHE A 1 236 ? 1.463 -3.641 -1.912 1.00 94.94 236 PHE A C 1
ATOM 1896 O O . PHE A 1 236 ? 1.457 -3.583 -0.677 1.00 94.94 236 PHE A O 1
ATOM 1903 N N . PRO A 1 237 ? 2.447 -3.062 -2.625 1.00 94.31 237 PRO A N 1
ATOM 1904 C CA . PRO A 1 237 ? 3.631 -2.476 -2.004 1.00 94.31 237 PRO A CA 1
ATOM 1905 C C . PRO A 1 237 ? 3.344 -1.118 -1.353 1.00 94.31 237 PRO A C 1
ATOM 1907 O O . PRO A 1 237 ? 2.535 -0.318 -1.825 1.00 94.31 237 PRO A O 1
ATOM 1910 N N . TRP A 1 238 ? 4.092 -0.792 -0.294 1.00 94.12 238 TRP A N 1
ATOM 1911 C CA . TRP A 1 238 ? 3.891 0.457 0.450 1.00 94.12 238 TRP A CA 1
ATOM 1912 C C . TRP A 1 238 ? 4.107 1.720 -0.403 1.00 94.12 238 TRP A C 1
ATOM 1914 O O . TRP A 1 238 ? 3.507 2.757 -0.128 1.00 94.12 238 TRP A O 1
ATOM 1924 N N . ARG A 1 239 ? 4.961 1.656 -1.438 1.00 91.81 239 ARG A N 1
ATOM 1925 C CA . ARG A 1 239 ? 5.246 2.796 -2.329 1.00 91.81 239 ARG A CA 1
ATOM 1926 C C . ARG A 1 239 ? 4.035 3.167 -3.182 1.00 91.81 239 ARG A C 1
ATOM 1928 O O . ARG A 1 239 ? 3.776 4.351 -3.365 1.00 91.81 239 ARG A O 1
ATOM 1935 N N . GLU A 1 240 ? 3.279 2.175 -3.640 1.00 92.81 240 GLU A N 1
ATOM 1936 C CA . GLU A 1 240 ? 2.018 2.391 -4.356 1.00 92.81 240 GLU A CA 1
ATOM 1937 C C . GLU A 1 240 ? 0.925 2.857 -3.390 1.00 92.81 240 GLU A C 1
ATOM 1939 O O . GLU A 1 240 ? 0.204 3.814 -3.666 1.00 92.81 240 GLU A O 1
ATOM 1944 N N . ALA A 1 241 ? 0.879 2.290 -2.180 1.00 95.00 241 ALA A N 1
ATOM 1945 C CA . ALA A 1 241 ? 0.004 2.791 -1.119 1.00 95.00 241 ALA A CA 1
ATOM 1946 C C . ALA A 1 241 ? 0.278 4.264 -0.766 1.00 95.00 241 ALA A C 1
ATOM 1948 O O . ALA A 1 241 ? -0.650 5.021 -0.486 1.00 95.00 241 ALA A O 1
ATOM 1949 N N . PHE A 1 242 ? 1.539 4.696 -0.826 1.00 93.12 242 PHE A N 1
ATOM 1950 C CA . PHE A 1 242 ? 1.921 6.090 -0.625 1.00 93.12 242 PHE A CA 1
ATOM 1951 C C . PHE A 1 242 ? 1.437 7.014 -1.758 1.00 93.12 242 PHE A C 1
ATOM 1953 O O . PHE A 1 242 ? 1.047 8.152 -1.501 1.00 93.12 242 PHE A O 1
ATOM 1960 N N . GLN A 1 243 ? 1.406 6.540 -3.005 1.00 90.88 243 GLN A N 1
ATOM 1961 C CA . GLN A 1 243 ? 0.835 7.301 -4.126 1.00 90.88 243 GLN A CA 1
ATOM 1962 C C . GLN A 1 243 ? -0.678 7.517 -3.943 1.00 90.88 243 GLN A C 1
ATOM 1964 O O . GLN A 1 243 ? -1.212 8.563 -4.304 1.00 90.88 243 GLN A O 1
ATOM 1969 N N . ALA A 1 244 ? -1.371 6.575 -3.295 1.00 92.56 244 ALA A N 1
ATOM 1970 C CA . ALA A 1 244 ? -2.814 6.645 -3.078 1.00 92.56 244 ALA A CA 1
ATOM 1971 C C . ALA A 1 244 ? -3.281 7.707 -2.067 1.00 92.56 244 ALA A C 1
ATOM 1973 O O . ALA A 1 244 ? -4.475 8.004 -2.019 1.00 92.56 244 ALA A O 1
ATOM 1974 N N . LEU A 1 245 ? -2.393 8.288 -1.250 1.00 92.31 245 LEU A N 1
ATOM 1975 C CA . LEU A 1 245 ? -2.797 9.111 -0.099 1.00 92.31 245 LEU A CA 1
ATOM 1976 C C . LEU A 1 245 ? -3.688 10.301 -0.476 1.00 92.31 245 LEU A C 1
ATOM 1978 O O . LEU A 1 245 ? -4.700 10.550 0.179 1.00 92.31 245 LEU A O 1
ATOM 1982 N N . LYS A 1 246 ? -3.351 11.012 -1.558 1.00 91.00 246 LYS A N 1
ATOM 1983 C CA . LYS A 1 246 ? -4.148 12.150 -2.044 1.00 91.00 246 LYS A CA 1
ATOM 1984 C C . LYS A 1 246 ? -5.516 11.709 -2.555 1.00 91.00 246 LYS A C 1
ATOM 1986 O O . LYS A 1 246 ? -6.512 12.369 -2.270 1.00 91.00 246 LYS A O 1
ATOM 1991 N N . SER A 1 247 ? -5.577 10.573 -3.246 1.00 91.75 247 SER A N 1
ATOM 1992 C CA . SER A 1 247 ? -6.831 9.981 -3.719 1.00 91.75 247 SER A CA 1
ATOM 1993 C C . SER A 1 247 ? -7.723 9.552 -2.554 1.00 91.75 247 SER A C 1
ATOM 1995 O O . SER A 1 247 ? -8.928 9.779 -2.592 1.00 91.75 247 SER A O 1
ATOM 1997 N N . VAL A 1 248 ? -7.143 8.999 -1.485 1.00 93.94 248 VAL A N 1
ATOM 1998 C CA . VAL A 1 248 ? -7.884 8.630 -0.269 1.00 93.94 248 VAL A CA 1
ATOM 1999 C C . VAL A 1 248 ? -8.364 9.865 0.490 1.00 93.94 248 VAL A C 1
ATOM 2001 O O . VAL A 1 248 ? -9.512 9.887 0.929 1.00 93.94 248 VAL A O 1
ATOM 2004 N N . LEU A 1 249 ? -7.540 10.912 0.598 1.00 92.00 249 LEU A N 1
ATOM 2005 C CA . LEU A 1 249 ? -7.946 12.198 1.175 1.00 92.00 249 LEU A CA 1
ATOM 2006 C C . LEU A 1 249 ? -9.131 12.806 0.410 1.00 92.00 249 LEU A C 1
ATOM 2008 O O . LEU A 1 249 ? -10.117 13.221 1.015 1.00 92.00 249 LEU A O 1
ATOM 2012 N N . ALA A 1 250 ? -9.057 12.808 -0.921 1.00 91.31 250 ALA A N 1
ATOM 2013 C CA . ALA A 1 250 ? -10.122 13.290 -1.793 1.00 91.31 250 ALA A CA 1
ATOM 2014 C C . ALA A 1 250 ? -11.403 12.450 -1.671 1.00 91.31 250 ALA A C 1
ATOM 2016 O O . ALA A 1 250 ? -12.500 13.003 -1.614 1.00 91.31 250 ALA A O 1
ATOM 2017 N N . ALA A 1 251 ? -11.269 11.123 -1.601 1.00 92.06 251 ALA A N 1
ATOM 2018 C CA . ALA A 1 251 ? -12.389 10.199 -1.437 1.00 92.06 251 ALA A CA 1
ATOM 2019 C C . ALA A 1 251 ? -13.039 10.283 -0.047 1.00 92.06 251 ALA A C 1
ATOM 2021 O O . ALA A 1 251 ? -14.229 10.009 0.081 1.00 92.06 251 ALA A O 1
ATOM 2022 N N . ALA A 1 252 ? -12.278 10.673 0.980 1.00 92.50 252 ALA A N 1
ATOM 2023 C CA . ALA A 1 252 ? -12.793 10.902 2.326 1.00 92.50 252 ALA A CA 1
ATOM 2024 C C . ALA A 1 252 ? -13.630 12.178 2.445 1.00 92.50 252 ALA A C 1
ATOM 2026 O O . ALA A 1 252 ? -14.461 12.274 3.343 1.00 92.50 252 ALA A O 1
ATOM 2027 N N . ALA A 1 253 ? -13.435 13.146 1.553 1.00 90.94 253 ALA A N 1
ATOM 2028 C CA . ALA A 1 253 ? -14.126 14.424 1.594 1.00 90.94 253 ALA A CA 1
ATOM 2029 C C . ALA A 1 253 ? -15.638 14.278 1.389 1.00 90.94 253 ALA A C 1
ATOM 2031 O O . ALA A 1 253 ? -16.084 13.810 0.339 1.00 90.94 253 ALA A O 1
ATOM 2032 N N . VAL A 1 254 ? -16.431 14.782 2.338 1.00 84.62 254 VAL A N 1
ATOM 2033 C CA . VAL A 1 254 ? -17.889 14.902 2.169 1.00 84.62 254 VAL A CA 1
ATOM 2034 C C . VAL A 1 254 ? -18.214 15.892 1.045 1.00 84.62 254 VAL A C 1
ATOM 2036 O O . VAL A 1 254 ? -19.088 15.635 0.219 1.00 84.62 254 VAL A O 1
ATOM 2039 N N . SER A 1 255 ? -17.456 16.993 0.952 1.00 79.81 255 SER A N 1
ATOM 2040 C CA . SER A 1 255 ? -17.521 17.942 -0.165 1.00 79.81 255 SER A CA 1
ATOM 2041 C C . SER A 1 255 ? -16.214 17.953 -0.954 1.00 79.81 255 SER A C 1
ATOM 2043 O O . SER A 1 255 ? -15.205 18.524 -0.538 1.00 79.81 255 SER A O 1
ATOM 2045 N N . ARG A 1 256 ? -16.250 17.363 -2.151 1.00 77.56 256 ARG A N 1
ATOM 2046 C CA . ARG A 1 256 ? -15.108 17.312 -3.082 1.00 77.56 256 ARG A CA 1
ATOM 2047 C C . ARG A 1 256 ? -14.632 18.696 -3.532 1.00 77.56 256 ARG A C 1
ATOM 2049 O O . ARG A 1 256 ? -13.442 18.874 -3.782 1.00 77.56 256 ARG A O 1
ATOM 2056 N N . LYS A 1 257 ? -15.538 19.682 -3.579 1.00 75.94 257 LYS A N 1
ATOM 2057 C CA . LYS A 1 257 ? -15.248 21.056 -4.026 1.00 75.94 257 LYS A CA 1
ATOM 2058 C C . LYS A 1 257 ? -14.158 21.733 -3.189 1.00 75.94 257 LYS A C 1
ATOM 2060 O O . LYS A 1 257 ? -13.368 22.487 -3.740 1.00 75.94 257 LYS A O 1
ATOM 2065 N N . ASN A 1 258 ? -14.086 21.425 -1.893 1.00 75.94 258 ASN A N 1
ATOM 2066 C CA . ASN A 1 258 ? -13.144 22.073 -0.976 1.00 75.94 258 ASN A CA 1
ATOM 2067 C C . ASN A 1 258 ? -11.755 21.424 -1.009 1.00 75.94 258 ASN A C 1
ATOM 2069 O O . ASN A 1 258 ? -10.757 22.086 -0.749 1.00 75.94 258 ASN A O 1
ATOM 2073 N N . ILE A 1 259 ? -11.681 20.131 -1.341 1.00 82.56 259 ILE A N 1
ATOM 2074 C CA . ILE A 1 259 ? -10.420 19.382 -1.336 1.00 82.56 259 ILE A CA 1
ATOM 2075 C C . ILE A 1 259 ? -9.694 19.475 -2.667 1.00 82.56 259 ILE A C 1
ATOM 2077 O O . ILE A 1 259 ? -8.473 19.601 -2.680 1.00 82.56 259 ILE A O 1
ATOM 2081 N N . TYR A 1 260 ? -10.416 19.406 -3.786 1.00 83.31 260 TYR A N 1
ATOM 2082 C CA . TYR A 1 260 ? -9.792 19.287 -5.104 1.00 83.31 260 TYR A CA 1
ATOM 2083 C C . TYR A 1 260 ? -8.774 20.398 -5.420 1.00 83.31 260 TYR A C 1
ATOM 2085 O O . TYR A 1 260 ? -7.682 20.046 -5.868 1.00 83.31 260 TYR A O 1
ATOM 2093 N N . PRO A 1 261 ? -9.034 21.687 -5.111 1.00 83.12 261 PRO A N 1
ATOM 2094 C CA . PRO A 1 261 ? -8.054 22.755 -5.333 1.00 83.12 261 PRO A CA 1
ATOM 2095 C C . PRO A 1 261 ? -6.777 22.623 -4.485 1.00 83.12 261 PRO A C 1
ATOM 2097 O O . PRO A 1 261 ? -5.728 23.141 -4.860 1.00 83.12 261 PRO A O 1
ATOM 2100 N N . LEU A 1 262 ? -6.842 21.924 -3.346 1.00 81.88 262 LEU A N 1
ATOM 2101 C CA . LEU A 1 262 ? -5.723 21.765 -2.410 1.00 81.88 262 LEU A CA 1
ATOM 2102 C C . LEU A 1 262 ? -4.806 20.586 -2.778 1.00 81.88 262 LEU A C 1
ATOM 2104 O O . LEU A 1 262 ? -3.623 20.580 -2.430 1.00 81.88 262 LEU A O 1
ATOM 2108 N N . LEU A 1 263 ? -5.318 19.588 -3.511 1.00 83.75 263 LEU A N 1
ATOM 2109 C CA . LEU A 1 263 ? -4.573 18.363 -3.836 1.00 83.75 263 LEU A CA 1
ATOM 2110 C C . LEU A 1 263 ? -3.251 18.613 -4.588 1.00 83.75 263 LEU A C 1
ATOM 2112 O O . LEU A 1 263 ? -2.254 17.971 -4.227 1.00 83.75 263 LEU A O 1
ATOM 2116 N N . PRO A 1 264 ? -3.167 19.518 -5.589 1.00 82.25 264 PRO A N 1
ATOM 2117 C CA . PRO A 1 264 ? -1.901 19.812 -6.265 1.00 82.25 264 PRO A CA 1
ATOM 2118 C C . PRO A 1 264 ? -0.857 20.426 -5.326 1.00 82.25 264 PRO A C 1
ATOM 2120 O O . PRO A 1 264 ? 0.326 20.088 -5.411 1.00 82.25 264 PRO A O 1
ATOM 2123 N N . GLY A 1 265 ? -1.299 21.289 -4.404 1.00 80.25 265 GLY A N 1
ATOM 2124 C CA . GLY A 1 265 ? -0.445 22.010 -3.458 1.00 80.25 265 GLY A CA 1
ATOM 2125 C C . GLY A 1 265 ? 0.070 21.159 -2.296 1.00 80.25 265 GLY A C 1
ATOM 2126 O O . GLY A 1 265 ? 1.139 21.452 -1.755 1.00 80.25 265 GLY A O 1
ATOM 2127 N N . LEU A 1 266 ? -0.632 20.076 -1.947 1.00 82.56 266 LEU A N 1
ATOM 2128 C CA . LEU A 1 266 ? -0.256 19.203 -0.838 1.00 82.56 266 LEU A CA 1
ATOM 2129 C C . LEU A 1 266 ? 1.071 18.477 -1.131 1.00 82.56 266 LEU A C 1
ATOM 2131 O O . LEU A 1 266 ? 1.122 17.512 -1.899 1.00 82.56 266 LEU A O 1
ATOM 2135 N N . ARG A 1 267 ? 2.165 18.929 -0.514 1.00 82.38 267 ARG A N 1
ATOM 2136 C CA . ARG A 1 267 ? 3.493 18.305 -0.624 1.00 82.38 267 ARG A CA 1
ATOM 2137 C C . ARG A 1 267 ? 3.827 17.522 0.639 1.00 82.38 267 ARG A C 1
ATOM 2139 O O . ARG A 1 267 ? 3.911 18.093 1.727 1.00 82.38 267 ARG A O 1
ATOM 2146 N N . ILE A 1 268 ? 4.039 16.220 0.467 1.00 81.50 268 ILE A N 1
ATOM 2147 C CA . ILE A 1 268 ? 4.459 15.309 1.531 1.00 81.50 268 ILE A CA 1
ATOM 2148 C C . ILE A 1 268 ? 5.992 15.280 1.569 1.00 81.50 268 ILE A C 1
ATOM 2150 O O . ILE A 1 268 ? 6.620 14.966 0.561 1.00 81.50 268 ILE A O 1
ATOM 2154 N N . CYS A 1 269 ? 6.590 15.627 2.709 1.00 77.50 269 CYS A N 1
ATOM 2155 C CA . CYS A 1 269 ? 8.044 15.773 2.863 1.00 77.50 269 CYS A CA 1
ATOM 2156 C C . CYS A 1 269 ? 8.725 14.516 3.391 1.00 77.50 269 CYS A C 1
ATOM 2158 O O . CYS A 1 269 ? 9.844 14.199 3.003 1.00 77.50 269 CYS A 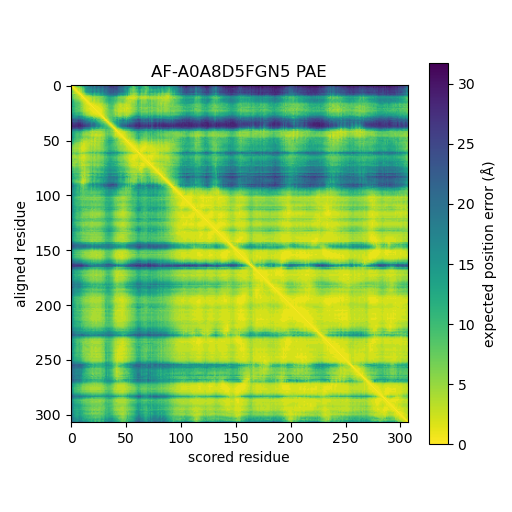O 1
ATOM 2160 N N . SER A 1 270 ? 8.056 13.814 4.297 1.00 76.81 270 SER A N 1
ATOM 2161 C CA . SER A 1 270 ? 8.557 12.593 4.912 1.00 76.81 270 SER A CA 1
ATOM 2162 C C . SER A 1 270 ? 7.397 11.634 5.129 1.00 76.81 270 SER A C 1
ATOM 2164 O O . SER A 1 270 ? 6.247 12.055 5.296 1.00 76.81 270 SER A O 1
ATOM 2166 N N . ALA A 1 271 ? 7.701 10.340 5.093 1.00 84.69 271 ALA A N 1
ATOM 2167 C CA . ALA A 1 271 ? 6.727 9.287 5.302 1.00 84.69 271 ALA A CA 1
ATOM 2168 C C . ALA A 1 271 ? 7.352 8.149 6.108 1.00 84.69 271 ALA A C 1
ATOM 2170 O O . ALA A 1 271 ? 8.416 7.634 5.767 1.00 84.69 271 ALA A O 1
ATOM 2171 N N . GLY A 1 272 ? 6.671 7.760 7.177 1.00 92.81 272 GLY A N 1
ATOM 2172 C CA . GLY A 1 272 ? 6.902 6.513 7.887 1.00 92.81 272 GLY A CA 1
ATOM 2173 C C . GLY A 1 272 ? 5.797 5.527 7.540 1.00 92.81 272 GLY A C 1
ATOM 2174 O O . GLY A 1 272 ? 4.651 5.923 7.337 1.00 92.81 272 GLY A O 1
ATOM 2175 N N . TYR A 1 273 ? 6.122 4.241 7.494 1.00 96.00 273 TYR A N 1
ATOM 2176 C CA . TYR A 1 273 ? 5.135 3.191 7.277 1.00 96.00 273 TYR A CA 1
ATOM 2177 C C . TYR A 1 273 ? 5.361 2.030 8.240 1.00 96.00 273 TYR A C 1
ATOM 2179 O O . TYR A 1 273 ? 6.473 1.768 8.709 1.00 96.00 273 TYR A O 1
ATOM 2187 N N . ALA A 1 274 ? 4.269 1.355 8.565 1.00 97.19 274 ALA A N 1
ATOM 2188 C CA . ALA A 1 274 ? 4.266 0.119 9.322 1.00 97.19 274 ALA A CA 1
ATOM 2189 C C . ALA A 1 274 ? 3.151 -0.785 8.804 1.00 97.19 274 ALA A C 1
ATOM 2191 O O . ALA A 1 274 ? 2.100 -0.302 8.384 1.00 97.19 274 ALA A O 1
ATOM 2192 N N . LEU A 1 275 ? 3.361 -2.093 8.889 1.00 97.62 275 LEU A N 1
ATOM 2193 C CA . LEU A 1 275 ? 2.337 -3.073 8.572 1.00 97.62 275 LEU A CA 1
ATOM 2194 C C . LEU A 1 275 ? 1.429 -3.303 9.789 1.00 97.62 275 LEU A C 1
ATOM 2196 O O . LEU A 1 275 ? 1.877 -3.362 10.943 1.00 97.62 275 LEU A O 1
ATOM 2200 N N . ARG A 1 276 ? 0.128 -3.395 9.550 1.00 97.75 276 ARG A N 1
ATOM 2201 C CA . ARG A 1 276 ? -0.881 -3.665 10.571 1.00 97.75 276 ARG A CA 1
ATOM 2202 C C . ARG A 1 276 ? -1.819 -4.744 10.072 1.00 97.75 276 ARG A C 1
ATOM 2204 O O . ARG A 1 276 ? -2.430 -4.568 9.030 1.00 97.75 276 ARG A O 1
ATOM 2211 N N . TYR A 1 277 ? -1.961 -5.818 10.830 1.00 97.62 277 TYR A N 1
ATOM 2212 C CA . TYR A 1 277 ? -2.979 -6.825 10.556 1.00 97.62 277 TYR A CA 1
ATOM 2213 C C . TYR A 1 277 ? -4.223 -6.510 11.377 1.00 97.62 277 TYR A C 1
ATOM 2215 O O . TYR A 1 277 ? -4.153 -6.442 12.606 1.00 97.62 277 TYR A O 1
ATOM 2223 N N . LEU A 1 278 ? -5.338 -6.270 10.691 1.00 97.50 278 LEU A N 1
ATOM 2224 C CA . LEU A 1 278 ? -6.639 -6.027 11.305 1.00 97.50 278 LEU A CA 1
ATOM 2225 C C . LEU A 1 278 ? -7.452 -7.329 11.299 1.00 97.50 278 LEU A C 1
ATOM 2227 O O . LEU A 1 278 ? -7.492 -7.977 10.254 1.00 97.50 278 LEU A O 1
ATOM 2231 N N . PRO A 1 279 ? -8.114 -7.698 12.409 1.00 96.88 279 PRO A N 1
ATOM 2232 C CA . PRO A 1 279 ? -8.947 -8.888 12.459 1.00 96.88 279 PRO A CA 1
ATOM 2233 C C . PRO A 1 279 ? 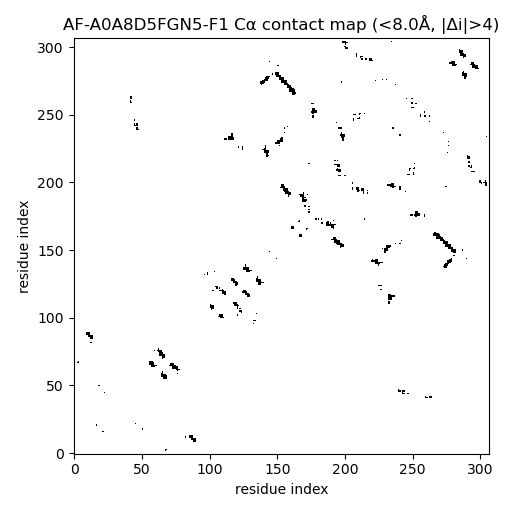-10.321 -8.634 11.838 1.00 96.88 279 PRO A C 1
ATOM 2235 O O . PRO A 1 279 ? -10.970 -7.607 12.082 1.00 96.88 279 PRO A O 1
ATOM 2238 N N . PHE A 1 280 ? -10.770 -9.613 11.064 1.00 96.19 280 PHE A N 1
ATOM 2239 C CA . PHE A 1 280 ? -12.087 -9.687 10.460 1.00 96.19 280 PHE A CA 1
ATOM 2240 C C . PHE A 1 280 ? -12.759 -10.995 10.875 1.00 96.19 280 PHE A C 1
ATOM 2242 O O . PHE A 1 280 ? -12.146 -12.058 10.887 1.00 96.19 280 PHE A O 1
ATOM 2249 N N . THR A 1 281 ? -14.046 -10.913 11.196 1.00 94.56 281 THR A N 1
ATOM 2250 C CA . THR A 1 281 ? -14.903 -12.089 11.347 1.00 94.56 281 THR A CA 1
ATOM 2251 C C . THR A 1 281 ? -15.347 -12.543 9.964 1.00 94.56 281 THR A C 1
ATOM 2253 O O . THR A 1 281 ? -15.902 -11.738 9.210 1.00 94.56 281 THR A O 1
ATOM 2256 N N . VAL A 1 282 ? -15.159 -13.823 9.658 1.00 92.06 282 VAL A N 1
ATOM 2257 C CA . VAL A 1 282 ? -15.693 -14.429 8.439 1.00 92.06 282 VAL A CA 1
ATOM 2258 C C . VAL A 1 282 ? -17.201 -14.635 8.592 1.00 92.06 282 VAL A C 1
ATOM 2260 O O . VAL A 1 282 ? -17.673 -15.269 9.531 1.00 92.06 282 VAL A O 1
ATOM 2263 N N . ARG A 1 283 ? -17.973 -14.075 7.665 1.00 90.06 283 ARG A N 1
ATOM 2264 C CA . ARG A 1 283 ? -19.385 -14.384 7.411 1.00 90.06 283 ARG A CA 1
ATOM 2265 C C . ARG A 1 283 ? -19.495 -14.911 5.980 1.00 90.06 283 ARG A C 1
ATOM 2267 O O . ARG A 1 283 ? -18.600 -14.660 5.178 1.00 90.06 283 ARG A O 1
ATOM 2274 N N . SER A 1 284 ? -20.579 -15.612 5.643 1.00 86.69 284 SER A N 1
ATOM 2275 C CA . SER A 1 284 ? -20.723 -16.415 4.410 1.00 86.69 284 SER A CA 1
ATOM 2276 C C . SER A 1 284 ? -20.093 -15.816 3.142 1.00 86.69 284 SER A C 1
ATOM 2278 O O . SER A 1 284 ? -19.403 -16.522 2.409 1.00 86.69 284 SER A O 1
ATOM 2280 N N . HIS A 1 285 ? -20.277 -14.515 2.894 1.00 90.44 285 HIS A N 1
ATOM 2281 C CA . HIS A 1 285 ? -19.690 -13.818 1.741 1.00 90.44 285 HIS A CA 1
ATOM 2282 C C . HIS A 1 285 ? -18.844 -12.594 2.104 1.00 90.44 285 HIS A C 1
ATOM 2284 O O . HIS A 1 285 ? -18.263 -11.971 1.215 1.00 90.44 285 HIS A O 1
ATOM 2290 N N . ASP A 1 286 ? -18.736 -12.279 3.393 1.00 93.88 286 ASP A N 1
ATOM 2291 C CA . ASP A 1 286 ? -18.220 -11.009 3.883 1.00 93.88 286 ASP A CA 1
ATOM 2292 C C . ASP A 1 286 ? -17.228 -11.201 5.024 1.00 93.88 286 ASP A C 1
ATOM 2294 O O . ASP A 1 286 ? -17.437 -11.974 5.953 1.00 93.88 286 ASP A O 1
ATOM 2298 N N . LEU A 1 287 ? -16.174 -10.402 5.001 1.00 95.31 287 LEU A N 1
ATOM 2299 C CA . LEU A 1 287 ? -15.246 -10.215 6.100 1.00 95.31 287 LEU A CA 1
ATOM 2300 C C . LEU A 1 287 ? -15.641 -8.933 6.824 1.00 95.31 287 LEU A C 1
ATOM 2302 O O . LEU A 1 287 ? -15.542 -7.843 6.258 1.00 95.31 287 LEU A O 1
ATOM 2306 N N . VAL A 1 288 ? -16.077 -9.043 8.077 1.00 95.56 288 VAL A N 1
ATOM 2307 C CA . VAL A 1 288 ? -16.520 -7.898 8.889 1.00 95.56 288 VAL A CA 1
ATOM 2308 C C . VAL A 1 288 ? -15.446 -7.535 9.906 1.00 95.56 288 VAL A C 1
ATOM 2310 O O . VAL A 1 288 ? -15.079 -8.363 10.739 1.00 95.56 288 VAL A O 1
ATOM 2313 N N . GLN A 1 289 ? -14.941 -6.305 9.853 1.00 96.25 289 GLN A N 1
ATOM 2314 C CA . GLN A 1 289 ? -13.915 -5.828 10.778 1.00 96.25 289 GLN A CA 1
ATOM 2315 C C . GLN A 1 289 ? -14.502 -5.713 12.198 1.00 96.25 289 GLN A C 1
ATOM 2317 O O . GLN A 1 289 ? -15.625 -5.254 12.377 1.00 96.25 289 GLN A O 1
ATOM 2322 N N . GLN A 1 290 ? -13.760 -6.173 13.210 1.00 94.62 290 GLN A N 1
ATOM 2323 C CA . GLN A 1 290 ? -14.292 -6.369 14.573 1.00 94.62 290 GLN A CA 1
ATOM 2324 C C . GLN A 1 290 ? -14.453 -5.096 15.431 1.00 94.62 290 GLN A C 1
ATOM 2326 O O . GLN A 1 290 ? -15.175 -5.105 16.417 1.00 94.62 290 GLN A O 1
ATOM 2331 N N . HIS A 1 291 ? -13.786 -4.006 15.071 1.00 94.88 291 HIS A N 1
ATOM 2332 C CA . HIS A 1 291 ? -13.657 -2.768 15.849 1.00 94.88 291 HIS A CA 1
ATOM 2333 C C . HIS A 1 291 ? -14.305 -1.543 15.180 1.00 94.88 291 HIS A C 1
ATOM 2335 O O . HIS A 1 291 ? -14.595 -0.553 15.844 1.00 94.88 291 HIS A O 1
ATOM 2341 N N . ILE A 1 292 ? -14.476 -1.567 13.857 1.00 95.06 292 ILE A N 1
ATOM 2342 C CA . ILE A 1 292 ? -14.930 -0.447 13.028 1.00 95.06 292 ILE A CA 1
ATOM 2343 C C . ILE A 1 292 ? -15.903 -0.942 11.946 1.00 95.06 292 ILE A C 1
ATOM 2345 O O . ILE A 1 292 ? -15.796 -2.089 11.514 1.00 95.06 292 ILE A O 1
ATOM 2349 N N . PRO A 1 293 ? -16.826 -0.093 11.447 1.00 92.38 293 PRO A N 1
ATOM 2350 C CA . PRO A 1 293 ? -17.860 -0.481 10.480 1.00 92.38 293 PRO A CA 1
ATOM 2351 C C . PRO A 1 293 ? -17.306 -0.617 9.048 1.00 92.38 293 PRO A C 1
ATOM 2353 O O . PRO A 1 293 ? -17.663 0.121 8.123 1.00 92.38 293 PRO A O 1
ATOM 2356 N N . VAL A 1 294 ? -16.390 -1.567 8.864 1.00 95.56 294 VAL A N 1
ATOM 2357 C CA . VAL A 1 294 ? -15.759 -1.906 7.588 1.00 95.56 294 VAL A CA 1
ATOM 2358 C C . VAL A 1 294 ? -16.050 -3.360 7.255 1.00 95.56 294 VAL A C 1
ATOM 2360 O O . VAL A 1 294 ? -15.846 -4.256 8.069 1.00 95.56 294 VAL A O 1
ATOM 2363 N N . THR A 1 295 ? -16.482 -3.585 6.020 1.00 95.19 295 THR A N 1
ATOM 2364 C CA . THR A 1 295 ? -16.756 -4.913 5.479 1.00 95.19 295 THR A CA 1
ATOM 2365 C C . THR A 1 295 ? -16.038 -5.057 4.148 1.00 95.19 295 THR A C 1
ATOM 2367 O O . THR A 1 295 ? -15.998 -4.110 3.359 1.00 95.19 295 THR A O 1
ATOM 2370 N N . VAL A 1 296 ? -15.457 -6.228 3.914 1.00 95.06 296 VAL A N 1
ATOM 2371 C CA . VAL A 1 296 ? -14.784 -6.591 2.667 1.00 95.06 296 VAL A CA 1
ATOM 2372 C C . VAL A 1 296 ? -15.437 -7.855 2.135 1.00 95.06 296 VAL A C 1
ATOM 2374 O O . VAL A 1 296 ? -15.445 -8.871 2.817 1.00 95.06 296 VAL A O 1
ATOM 2377 N N . VAL A 1 297 ? -15.961 -7.814 0.914 1.00 93.50 297 VAL A N 1
ATOM 2378 C CA . VAL A 1 297 ? -16.541 -9.003 0.277 1.00 93.50 297 VAL A CA 1
ATOM 2379 C C . VAL A 1 297 ? -15.429 -10.023 0.028 1.00 93.50 297 VAL A C 1
ATOM 2381 O O . VAL A 1 297 ? -14.437 -9.704 -0.630 1.00 93.50 297 VAL A O 1
ATOM 2384 N N . SER A 1 298 ? -15.590 -11.260 0.498 1.00 90.94 298 SER A N 1
ATOM 2385 C CA . SER A 1 298 ? -14.563 -12.311 0.408 1.00 90.94 298 SER A CA 1
ATOM 2386 C C . SER A 1 298 ? -14.129 -12.578 -1.038 1.00 90.94 298 SER A C 1
ATOM 2388 O O . SER A 1 298 ? -12.943 -12.739 -1.332 1.00 90.94 298 SER A O 1
ATOM 2390 N N . ALA A 1 299 ? -15.077 -12.541 -1.980 1.00 89.19 299 ALA A N 1
ATOM 2391 C CA . ALA A 1 299 ? -14.797 -12.704 -3.406 1.00 89.19 299 ALA A CA 1
ATOM 2392 C C . ALA A 1 299 ? -13.876 -11.602 -3.966 1.00 89.19 299 ALA A C 1
ATOM 2394 O O . ALA A 1 299 ? -13.066 -11.871 -4.854 1.00 89.19 299 ALA A O 1
ATOM 2395 N N . ALA A 1 300 ? -13.945 -10.378 -3.429 1.00 89.50 300 ALA A N 1
ATOM 2396 C CA . ALA A 1 300 ? -13.128 -9.261 -3.895 1.00 89.50 300 ALA A CA 1
ATOM 2397 C C . ALA A 1 300 ? -11.629 -9.485 -3.637 1.00 89.50 300 ALA A C 1
ATOM 2399 O O . ALA A 1 300 ? -10.808 -9.028 -4.428 1.00 89.50 300 ALA A O 1
ATOM 2400 N N . LEU A 1 301 ? -11.272 -10.235 -2.588 1.00 89.81 301 LEU A N 1
ATOM 2401 C CA . LEU A 1 301 ? -9.888 -10.638 -2.328 1.00 89.81 301 LEU A CA 1
ATOM 2402 C C . LEU A 1 301 ? -9.390 -11.623 -3.391 1.00 89.81 301 LEU A C 1
ATOM 2404 O O . LEU A 1 301 ? -8.346 -11.403 -4.006 1.00 89.81 301 LEU A O 1
ATOM 2408 N N . LYS A 1 302 ? -10.185 -12.665 -3.673 1.00 84.44 302 LYS A N 1
ATOM 2409 C CA . LYS A 1 302 ? -9.855 -13.695 -4.670 1.00 84.44 302 LYS A CA 1
ATOM 2410 C C . LYS A 1 302 ? -9.637 -13.098 -6.061 1.00 84.44 302 LYS A C 1
ATOM 2412 O O . LYS A 1 302 ? -8.663 -13.442 -6.727 1.00 84.44 302 LYS A O 1
ATOM 2417 N N . TYR A 1 303 ? -10.530 -12.211 -6.501 1.00 82.75 303 TYR A N 1
ATOM 2418 C CA . TYR A 1 303 ? -10.390 -11.541 -7.796 1.00 82.75 303 TYR A CA 1
ATOM 2419 C C . TYR A 1 303 ? -9.290 -10.477 -7.783 1.00 82.75 303 TYR A C 1
ATOM 2421 O O . TYR A 1 303 ? -8.606 -10.307 -8.787 1.00 82.75 303 TYR A O 1
ATOM 2429 N N . GLY A 1 304 ? -9.065 -9.818 -6.642 1.00 77.81 304 GLY A N 1
ATOM 2430 C CA . GLY A 1 304 ? -8.022 -8.809 -6.476 1.00 77.81 304 GLY A CA 1
ATOM 2431 C C . GLY A 1 304 ? -6.608 -9.323 -6.746 1.00 77.81 304 GLY A C 1
ATOM 2432 O O . GLY A 1 304 ? -5.810 -8.602 -7.330 1.00 77.81 304 GLY A O 1
ATOM 2433 N N . ARG A 1 305 ? -6.304 -10.588 -6.423 1.00 80.81 305 ARG A N 1
ATOM 2434 C CA . ARG A 1 305 ? -4.995 -11.206 -6.739 1.00 80.81 305 ARG A CA 1
ATOM 2435 C C . ARG A 1 305 ? -4.706 -11.357 -8.233 1.00 80.81 305 ARG A C 1
ATOM 2437 O O . ARG A 1 305 ? -3.565 -11.617 -8.597 1.00 80.81 305 ARG A O 1
ATOM 2444 N N . ARG A 1 306 ? -5.723 -11.238 -9.091 1.00 77.38 306 ARG A N 1
ATOM 2445 C CA . ARG A 1 306 ? -5.583 -11.336 -10.553 1.00 77.38 306 ARG A CA 1
ATOM 2446 C C . ARG A 1 306 ? -5.421 -9.973 -11.236 1.00 77.38 306 ARG A C 1
ATOM 2448 O O . ARG A 1 306 ? -5.355 -9.946 -12.461 1.00 77.38 306 ARG A O 1
ATOM 2455 N N . LEU A 1 307 ? -5.414 -8.883 -10.462 1.00 66.19 307 LEU A N 1
ATOM 2456 C CA . LEU A 1 307 ? -5.203 -7.513 -10.938 1.00 66.19 307 LEU A CA 1
ATOM 2457 C C . LEU A 1 307 ? -3.715 -7.162 -11.038 1.00 66.19 307 LEU A C 1
ATOM 2459 O O . LEU A 1 307 ? -2.904 -7.659 -10.216 1.00 66.19 307 LEU A O 1
#

InterPro domains:
  IPR000953 Chromo/chromo shadow domain [PS50013] (60-96)

Foldseek 3Di:
DDADDPPDFDFDQDDPDDPVVVVVVVVVVVVVVDPDPDPPQLDDFDFPDDDDDDDQDWDDDDQFIAGRPPGDTPDGCVVVPVRVVRTDGDDVPVDDDDAAQADPPPRAGWDDDPLFQWTADPVVLWIWGDDPRDTDTFAEFEQDDPDPPWEWFKKKWKFFDWPVRCAFFQLSLCVLQVPPDDQDPVRRVHGQTFIFGLAFFDPVLRLVQRLQCRNCVVQRDDGDRDDDPHYDGRNGDVVSVVSCPLVSSCSNHPDNVRSSNCSVVTDTDDMDIHMYIFTFDDDPQWTATDGGGDIDGPVRRVVRNVD

Sequence (307 aa):
MKPVVAGMAGKFIGQEIRTREILEHAAKLSILFSSEKEQAMQYREFIGESLSRIYLPVYFAGEKLVDAVDGRSLGNAEKYIKWIGKGSLPQRLWEPRFISTLCPRCGGLLDGERDSLVLGCENCETLWQEHKGRFQLLKWKVISSDKADAFFLPFWKITFQTQKGELKSFADFLRLTNQPVLVEKADNERPLAFWIPAFKIHPKAFLQISTKVTTAQKYIPPGKKAFPGHAYPVTFPWREAFQALKSVLAAAAVSRKNIYPLLPGLRICSAGYALRYLPFTVRSHDLVQQHIPVTVVSAALKYGRRL

Radius of gyration: 24.53 Å; Cα contacts (8 Å, |Δi|>4): 481; chains: 1; bounding box: 47×44×70 Å

Secondary structure (DSSP, 8-state):
-----TTS---EEPP-S-HHHHHHHHHHHHHHT--S-----------S---------EEEETTEEEETTT--EEEEGGGGHHHHTTEEP---TTSPPP---B-TTTSPBPB--TT-SEEEEGGGTEEEEE-SSSEEEPPEEE---SSTTPEEEEEEEEEEEETTSSS-BHHHHHHHTT-SS---HHHHHSBPEEEEESS---HHHHHHHHHHHHHTGGGSPPPBS---SSB----S-HHHHHHTHHHHHHHH-S-HHHHGGGTTT--EEEEEEEEEEEEEEEETTEEEESSSS-EEEHHHHHHHTT-

pLDDT: mean 86.52, std 10.6, range [49.78, 98.44]

Nearest PDB structures (foldseek):
  2jny-assembly1_A  TM=5.697E-01  e=3.689E-01  Corynebacterium glutamicum
  2jr6-assembly1_A  TM=6.804E-01  e=7.174E-01  Neisseria meningitidis Z2491

Organism: NCBI:txid2772557